Protein AF-A0AAU7RGA4-F1 (afdb_monomer)

Sequence (208 aa):
MTTISVLVVDDHTVVRSGLKALLGTQPDIAVVADAASGEEALIAAAEYSPDVVLMDLAMGSGMDGIEAIKQLRGRRPRQAIIVFTTYDSDADIVRSVDAGAMGYLLKDAAPDEIFSAVRGAVLGKSVMSAPVASRLFQQLRNPDEVLTPREAELLSLLTQGLSNRDLGKRLFISEATVKTHLAHIYAKLGVDTRAAAIATAIRREGMR

Mean predicted aligned error: 11.33 Å

Nearest PDB structures (foldseek):
  5hev-assembly1_A  TM=6.765E-01  e=3.068E-19  Enterococcus faecium SD3B-2
  4yn8-assembly1_A  TM=6.080E-01  e=5.828E-20  Corynebacterium diphtheriae
  7ve6-assembly1_B  TM=9.645E-01  e=1.423E-12  Staphylococcus aureus subsp. aureus Mu50
  1qmp-assembly3_C  TM=9.437E-01  e=9.523E-08  Geobacillus stearothermophilus
  6ymz-assembly1_A  TM=9.080E-01  e=4.790E-08  Pectobacterium atrosepticum SCRI1043

Solvent-accessible surface area (backbone atoms only — not comparable to full-atom values): 11322 Å² total; per-residue (Å²): 133,84,62,44,33,28,32,43,31,38,53,49,66,67,57,49,51,49,49,48,57,58,46,59,72,38,92,54,38,40,72,78,47,74,22,58,38,28,67,47,39,56,52,47,45,67,74,68,59,46,54,33,34,41,34,23,50,81,23,85,88,75,50,30,28,46,57,31,42,35,54,51,34,74,77,32,84,76,58,28,28,30,37,43,23,86,74,78,51,71,68,57,56,51,51,32,45,74,32,55,41,45,24,42,42,51,71,84,58,54,69,69,55,54,56,50,36,59,61,32,32,74,72,71,39,70,36,59,43,71,72,56,48,53,50,54,53,50,42,74,73,44,62,84,50,58,77,48,75,69,47,48,53,51,50,59,52,44,64,74,70,53,50,56,62,55,48,11,64,76,68,75,47,50,46,68,57,42,52,54,48,48,54,52,48,26,62,47,68,74,38,93,42,72,66,54,49,35,54,52,48,48,57,65,59,69,73,107

Foldseek 3Di:
DAAAEEEEEALDPVLVVVCQVLQVVDPRYHHPYYYNDLVRVVVCCVVVVGQEYAFEQDRPPDDGRLNSLLVSCVVPVLRAYEYEYQDQDLQVLVSNVVSPHQEYHYVPDDSVLVVVCSVCSSVSHRRYDPSSVVSPVVCVVPVLLDQDPVLLVLLVVLLVVDDLCRSCVVVVHDSVVSVVSVVSLCVSLVHDDSVVSSVSNCVSVVVD

Structure (mmCIF, N/CA/C/O backbone):
data_AF-A0AAU7RGA4-F1
#
_entry.id   AF-A0AAU7RGA4-F1
#
loop_
_atom_site.group_PDB
_atom_site.id
_atom_site.type_symbol
_atom_site.label_atom_id
_atom_site.label_alt_id
_atom_site.label_comp_id
_atom_site.label_asym_id
_atom_site.label_entity_id
_atom_site.label_seq_id
_atom_site.pdbx_PDB_ins_code
_atom_site.Cartn_x
_atom_site.Cartn_y
_atom_site.Cartn_z
_atom_site.occupancy
_atom_site.B_iso_or_equiv
_atom_site.auth_seq_id
_atom_site.auth_comp_id
_atom_site.auth_asym_id
_atom_site.auth_atom_id
_atom_site.pdbx_PDB_model_num
ATOM 1 N N . MET A 1 1 ? -19.072 -4.505 20.764 1.00 56.78 1 MET A N 1
ATOM 2 C CA . MET A 1 1 ? -18.294 -4.800 19.544 1.00 56.78 1 MET A CA 1
ATOM 3 C C . MET A 1 1 ? -16.873 -4.352 19.804 1.00 56.78 1 MET A C 1
ATOM 5 O O . MET A 1 1 ? -16.707 -3.292 20.392 1.00 56.78 1 MET A O 1
ATOM 9 N N . THR A 1 2 ? -15.881 -5.171 19.474 1.00 82.62 2 THR A N 1
ATOM 10 C CA . THR A 1 2 ? -14.469 -4.779 19.540 1.00 82.62 2 THR A CA 1
ATOM 11 C C . THR 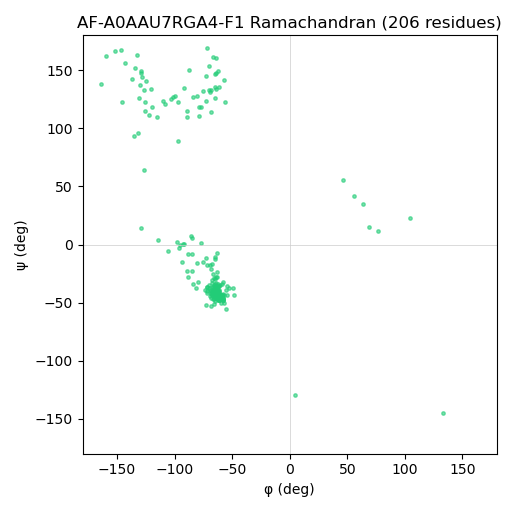A 1 2 ? -14.186 -3.806 18.402 1.00 82.62 2 THR A C 1
ATOM 13 O O . THR A 1 2 ? -14.480 -4.116 17.250 1.00 82.62 2 THR A O 1
ATOM 16 N N . THR A 1 3 ? -13.685 -2.620 18.735 1.00 94.38 3 THR A N 1
ATOM 17 C CA . THR A 1 3 ? -13.281 -1.605 17.758 1.00 94.38 3 THR A CA 1
ATOM 18 C C . THR A 1 3 ? -12.053 -2.092 16.996 1.00 94.38 3 THR A C 1
ATOM 20 O O . THR A 1 3 ? -11.103 -2.563 17.617 1.00 94.38 3 THR A O 1
ATOM 23 N N . ILE A 1 4 ? -12.071 -1.973 15.671 1.00 97.50 4 ILE A N 1
ATOM 24 C CA . ILE A 1 4 ? -10.947 -2.310 14.799 1.00 97.50 4 ILE A CA 1
ATOM 25 C C . ILE A 1 4 ? -9.923 -1.183 14.879 1.00 97.50 4 ILE A C 1
ATOM 27 O O . ILE A 1 4 ? -10.215 -0.042 14.513 1.00 97.50 4 ILE A O 1
ATOM 31 N N . SER A 1 5 ? -8.724 -1.506 15.346 1.00 98.06 5 SER A N 1
ATOM 32 C CA . SER A 1 5 ? -7.607 -0.571 15.414 1.00 98.06 5 SER A CA 1
ATOM 33 C C . SER A 1 5 ? -6.862 -0.507 14.079 1.00 98.06 5 SER A C 1
ATOM 35 O O . SER A 1 5 ? -6.452 -1.525 13.518 1.00 98.06 5 SER A O 1
ATOM 37 N N . VAL A 1 6 ? -6.692 0.702 13.549 1.00 98.44 6 VAL A N 1
ATOM 38 C CA . VAL A 1 6 ? -6.077 0.948 12.240 1.00 98.44 6 VAL A CA 1
ATOM 39 C C . VAL A 1 6 ? -4.837 1.821 12.392 1.00 98.44 6 VAL A C 1
ATOM 41 O O . VAL A 1 6 ? -4.873 2.849 13.067 1.00 98.44 6 VAL A O 1
ATOM 44 N N . LEU A 1 7 ? -3.750 1.434 11.731 1.00 98.62 7 LEU A N 1
ATOM 45 C CA . LEU A 1 7 ? -2.590 2.285 11.472 1.00 98.62 7 LEU A CA 1
ATOM 46 C C . LEU A 1 7 ? -2.660 2.787 10.028 1.00 98.62 7 LEU A C 1
ATOM 48 O O . LEU A 1 7 ? -2.787 1.980 9.107 1.00 98.62 7 LEU A O 1
ATOM 52 N N . VAL A 1 8 ? -2.564 4.101 9.834 1.00 98.44 8 VAL A N 1
ATOM 53 C CA . VAL A 1 8 ? -2.524 4.726 8.502 1.00 98.44 8 VAL A CA 1
ATOM 54 C C . VAL A 1 8 ? -1.094 5.133 8.165 1.00 98.44 8 VAL A C 1
ATOM 56 O O . VAL A 1 8 ? -0.475 5.876 8.923 1.00 98.44 8 VAL A O 1
ATOM 59 N N . VAL A 1 9 ? -0.580 4.680 7.025 1.00 97.94 9 VAL A N 1
ATOM 60 C CA . VAL A 1 9 ? 0.789 4.953 6.577 1.00 97.94 9 VAL A CA 1
ATOM 61 C C . VAL A 1 9 ? 0.760 5.565 5.184 1.00 97.94 9 VAL A C 1
ATOM 63 O O . VAL A 1 9 ? 0.324 4.919 4.235 1.00 97.94 9 VAL A O 1
ATOM 66 N N . ASP A 1 10 ? 1.196 6.816 5.079 1.00 95.50 10 ASP A N 1
ATOM 67 C CA . ASP A 1 10 ? 1.225 7.589 3.832 1.00 95.50 10 ASP A CA 1
ATOM 68 C C . ASP A 1 10 ? 2.142 8.800 4.043 1.00 95.50 10 ASP A C 1
ATOM 70 O O . ASP A 1 10 ? 2.065 9.434 5.094 1.00 95.50 10 ASP A O 1
ATOM 74 N N . ASP A 1 11 ? 2.999 9.170 3.098 1.00 93.81 11 ASP A N 1
ATOM 75 C CA . ASP A 1 11 ? 3.884 10.334 3.255 1.00 93.81 11 ASP A CA 1
ATOM 76 C C . ASP A 1 11 ? 3.141 11.680 3.097 1.00 93.81 11 ASP A C 1
ATOM 78 O O . ASP A 1 11 ? 3.594 12.718 3.595 1.00 93.81 11 ASP A O 1
ATOM 82 N N . HIS A 1 12 ? 1.924 11.676 2.547 1.00 94.06 12 HIS A N 1
ATOM 83 C CA . HIS A 1 12 ? 1.093 12.861 2.369 1.00 94.06 12 HIS A CA 1
ATOM 84 C C . HIS A 1 12 ? 0.192 13.132 3.584 1.00 94.06 12 HIS A C 1
ATOM 86 O O . HIS A 1 12 ? -0.841 12.496 3.810 1.00 94.06 12 HIS A O 1
ATOM 92 N N . THR A 1 13 ? 0.502 14.199 4.328 1.00 94.19 13 THR A N 1
ATOM 93 C CA . THR A 1 13 ? -0.262 14.626 5.520 1.00 94.19 13 THR A CA 1
ATOM 94 C C . THR A 1 13 ? -1.759 14.839 5.258 1.00 94.19 13 THR A C 1
ATOM 96 O O . THR A 1 13 ? -2.589 14.536 6.122 1.00 94.19 13 THR A O 1
ATOM 99 N N . VAL A 1 14 ? -2.129 15.341 4.074 1.00 94.94 14 VAL A N 1
ATOM 100 C CA . VAL A 1 14 ? -3.538 15.545 3.692 1.00 94.94 14 VAL A CA 1
ATOM 101 C C . VAL A 1 14 ? -4.273 14.210 3.568 1.00 94.94 14 VAL A C 1
ATOM 103 O O . VAL A 1 14 ? -5.388 14.093 4.076 1.00 94.94 14 VAL A O 1
ATOM 106 N N . VAL A 1 15 ? -3.644 13.189 2.975 1.00 93.25 15 VAL A N 1
ATOM 107 C CA . VAL A 1 15 ? -4.246 11.856 2.822 1.00 93.25 15 VAL A CA 1
ATOM 108 C C . VAL A 1 15 ? -4.430 11.197 4.185 1.00 93.25 15 VAL A C 1
ATOM 110 O O . VAL A 1 15 ? -5.538 10.761 4.499 1.00 93.25 15 VAL A O 1
ATOM 113 N N . ARG A 1 16 ? -3.405 11.220 5.050 1.00 95.75 16 ARG A N 1
ATOM 114 C CA . ARG A 1 16 ? -3.522 10.690 6.423 1.00 95.75 16 ARG A CA 1
ATOM 115 C C . ARG A 1 16 ? -4.644 11.363 7.206 1.00 95.75 16 ARG A C 1
ATOM 117 O O . ARG A 1 16 ? -5.418 10.694 7.887 1.00 95.75 16 ARG A O 1
ATOM 124 N N . SER A 1 17 ? -4.755 12.687 7.105 1.00 96.56 17 SER A N 1
ATOM 125 C CA . SER A 1 17 ? -5.804 13.451 7.793 1.00 96.56 17 SER A CA 1
ATOM 126 C C . SER A 1 17 ? -7.196 13.122 7.249 1.00 96.56 17 SER A C 1
ATOM 128 O O . SER A 1 17 ? -8.125 12.933 8.033 1.00 96.56 17 SER A O 1
ATOM 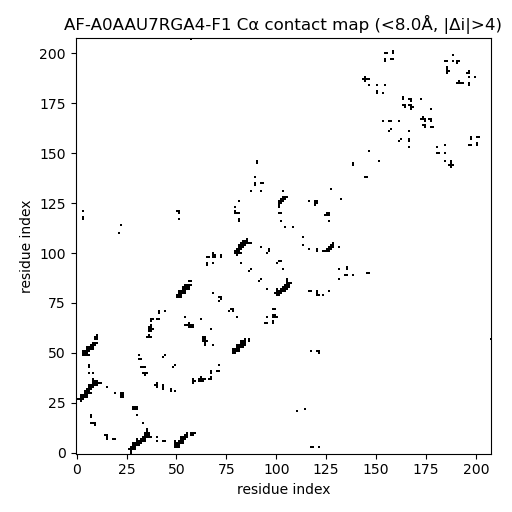130 N N . GLY A 1 18 ? -7.328 12.991 5.926 1.00 96.31 18 GLY A N 1
ATOM 131 C CA . GLY A 1 18 ? -8.566 12.586 5.263 1.00 96.31 18 GLY A CA 1
ATOM 132 C C . GLY A 1 18 ? -9.012 11.179 5.660 1.00 96.31 18 GLY A C 1
ATOM 133 O O . GLY A 1 18 ? -10.163 10.997 6.045 1.00 96.31 18 GLY A O 1
ATOM 134 N N . LEU A 1 19 ? -8.099 10.203 5.659 1.00 96.56 19 LEU A N 1
ATOM 135 C CA . LEU A 1 19 ? -8.387 8.834 6.099 1.00 96.56 19 LEU A CA 1
ATOM 136 C C . LEU A 1 19 ? -8.773 8.777 7.578 1.00 96.56 19 LEU A C 1
ATOM 138 O O . LEU A 1 19 ? -9.744 8.109 7.918 1.00 96.56 19 LEU A O 1
ATOM 142 N N . LYS A 1 20 ? -8.075 9.510 8.455 1.00 97.62 20 LYS A N 1
ATOM 143 C CA . LYS A 1 20 ? -8.444 9.617 9.876 1.00 97.62 20 LYS A CA 1
ATOM 144 C C . LYS A 1 20 ? -9.857 10.163 10.059 1.00 97.62 20 LYS A C 1
ATOM 146 O O . LYS A 1 20 ? -10.642 9.576 10.801 1.00 97.62 20 LYS A O 1
ATOM 151 N N . ALA A 1 21 ? -10.193 11.249 9.363 1.00 97.38 21 ALA A N 1
ATOM 152 C CA . ALA A 1 21 ? -11.528 11.835 9.416 1.00 97.38 21 ALA A CA 1
ATOM 153 C C . ALA A 1 21 ? -12.596 10.873 8.874 1.00 97.38 21 ALA A C 1
ATOM 155 O O . ALA A 1 21 ? -13.638 10.698 9.500 1.00 97.38 21 ALA A O 1
ATOM 156 N N . LEU A 1 22 ? -12.317 10.217 7.745 1.00 97.25 22 LEU A N 1
ATOM 157 C CA . LEU A 1 22 ? -13.237 9.293 7.091 1.00 97.25 22 LEU A CA 1
ATOM 158 C C . LEU A 1 22 ? -13.498 8.044 7.938 1.00 97.25 22 LEU A C 1
ATOM 160 O O . LEU A 1 22 ? -14.651 7.705 8.193 1.00 97.25 22 LEU A O 1
ATOM 164 N N . LEU A 1 23 ? -12.442 7.373 8.401 1.00 97.19 23 LEU A N 1
ATOM 165 C CA . LEU A 1 23 ? -12.546 6.175 9.237 1.00 97.19 23 LEU A CA 1
ATOM 166 C C . LEU A 1 23 ? -13.182 6.496 10.593 1.00 97.19 23 LEU A C 1
ATOM 168 O O . LEU A 1 23 ? -13.971 5.699 11.087 1.00 97.19 23 LEU A O 1
ATOM 172 N N . GLY A 1 24 ? -12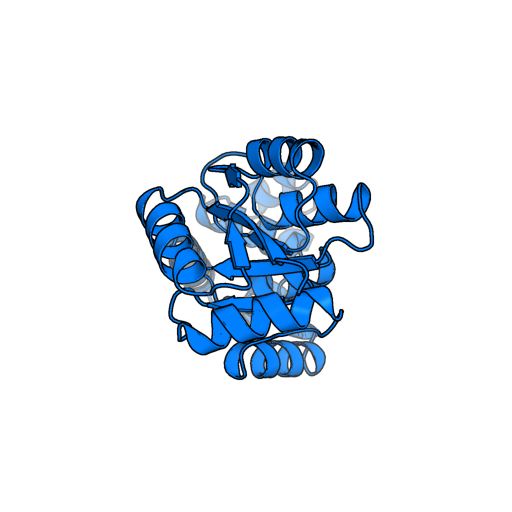.927 7.688 11.143 1.00 95.06 24 GLY A N 1
ATOM 173 C CA . GLY A 1 24 ? -13.552 8.165 12.378 1.00 95.06 24 GLY A CA 1
ATOM 174 C C . GLY A 1 24 ? -15.069 8.380 12.290 1.00 95.06 24 GLY A C 1
ATOM 175 O O . GLY A 1 24 ? -15.718 8.521 13.323 1.00 95.06 24 GLY A O 1
ATOM 176 N N . THR A 1 25 ? -15.661 8.372 11.089 1.00 97.00 25 THR A N 1
ATOM 177 C CA . THR A 1 25 ? -17.129 8.355 10.933 1.00 97.00 25 THR A CA 1
ATOM 178 C C . THR A 1 25 ? -17.750 7.006 11.300 1.00 97.00 25 THR A C 1
ATOM 180 O O . THR A 1 25 ? -18.959 6.930 11.519 1.00 97.00 25 THR A O 1
ATOM 183 N N . GLN A 1 26 ? -16.946 5.939 11.357 1.00 97.62 26 GLN A N 1
ATOM 184 C CA . GLN A 1 26 ? -17.405 4.585 11.633 1.00 97.62 26 GLN A CA 1
ATOM 185 C C . GLN A 1 26 ? -17.218 4.260 13.122 1.00 97.62 26 GLN A C 1
ATOM 187 O O . GLN A 1 26 ? -16.096 4.308 13.622 1.00 97.62 26 GLN A O 1
ATOM 192 N N . PRO A 1 27 ? -18.279 3.883 13.857 1.00 95.75 27 PRO A N 1
ATOM 193 C CA . PRO A 1 27 ? -18.192 3.645 15.300 1.00 95.75 27 PRO A CA 1
ATOM 194 C C . PRO A 1 27 ? -17.374 2.396 15.667 1.00 95.75 27 PRO A C 1
ATOM 196 O O . PRO A 1 27 ? -16.974 2.230 16.818 1.00 95.75 27 PRO A O 1
ATOM 199 N N . ASP A 1 28 ? -17.154 1.496 14.709 1.00 97.12 28 ASP A N 1
ATOM 200 C CA . ASP A 1 28 ? -16.421 0.244 14.871 1.00 97.12 28 ASP A CA 1
ATOM 201 C C . ASP A 1 28 ? -14.959 0.320 14.406 1.00 97.12 28 ASP A C 1
ATOM 203 O O . ASP A 1 28 ? -14.260 -0.686 14.495 1.00 97.12 28 ASP A O 1
ATOM 207 N N . ILE A 1 29 ? -14.476 1.481 13.947 1.00 97.94 29 ILE A N 1
ATOM 208 C CA . ILE A 1 29 ? -13.107 1.667 13.448 1.00 97.94 29 ILE A CA 1
ATOM 209 C C . ILE A 1 29 ? -12.444 2.833 14.185 1.00 97.94 29 ILE A C 1
ATOM 211 O O . ILE A 1 29 ? -13.010 3.915 14.300 1.00 97.94 29 ILE A O 1
ATOM 215 N N . ALA A 1 30 ? -11.215 2.634 14.658 1.00 97.75 30 ALA A N 1
ATOM 216 C CA . ALA A 1 30 ? -10.412 3.679 15.283 1.00 97.75 30 ALA A CA 1
ATOM 217 C C . ALA A 1 30 ? -9.008 3.712 14.683 1.00 97.75 30 ALA A C 1
ATOM 219 O O . ALA A 1 30 ? -8.299 2.706 14.689 1.00 97.75 30 ALA A O 1
ATOM 220 N N . VAL A 1 31 ? -8.575 4.882 14.209 1.00 98.25 31 VAL A N 1
ATOM 221 C CA . VAL A 1 31 ? -7.173 5.082 13.829 1.00 98.25 31 VAL A CA 1
ATOM 222 C C . VAL A 1 31 ? -6.356 5.312 15.097 1.00 98.25 31 VAL A C 1
ATOM 224 O O . VAL A 1 31 ? -6.524 6.333 15.760 1.00 98.25 31 VAL A O 1
ATOM 227 N N . VAL A 1 32 ? -5.507 4.347 15.449 1.00 98.12 32 VAL A N 1
ATOM 228 C CA . VAL A 1 32 ? -4.726 4.354 16.700 1.00 98.12 32 VAL A CA 1
ATOM 229 C C . VAL A 1 32 ? -3.381 5.055 16.558 1.00 98.12 32 VAL A C 1
ATOM 231 O O . VAL A 1 32 ? -2.838 5.532 17.547 1.00 98.12 32 VAL A O 1
ATOM 234 N N . ALA A 1 33 ? -2.863 5.138 15.333 1.00 98.19 33 ALA A N 1
ATOM 235 C CA . ALA A 1 33 ? -1.643 5.852 14.994 1.00 98.19 33 ALA A CA 1
ATOM 236 C C . ALA A 1 33 ? -1.616 6.178 13.494 1.00 98.19 33 ALA A C 1
ATOM 238 O O . ALA A 1 33 ? -2.326 5.560 12.692 1.00 98.19 33 ALA A O 1
ATOM 239 N N . ASP A 1 34 ? -0.769 7.128 13.111 1.00 97.94 34 ASP A N 1
ATOM 240 C CA . ASP A 1 34 ? -0.403 7.375 11.723 1.00 97.94 34 ASP A CA 1
ATOM 241 C C . ASP A 1 34 ? 1.111 7.557 11.572 1.00 97.94 34 ASP A C 1
ATOM 243 O O . ASP A 1 34 ? 1.784 7.955 12.520 1.00 97.94 34 ASP A O 1
ATOM 247 N N . ALA A 1 35 ? 1.639 7.223 10.397 1.00 97.38 35 ALA A N 1
ATOM 248 C CA . ALA A 1 35 ? 3.066 7.251 10.087 1.00 97.38 35 ALA A CA 1
ATOM 249 C C . ALA A 1 35 ? 3.307 7.858 8.700 1.00 97.38 35 ALA A C 1
ATOM 251 O O . ALA A 1 35 ? 2.532 7.616 7.772 1.00 97.38 35 ALA A O 1
ATOM 252 N N . ALA A 1 36 ? 4.380 8.636 8.560 1.00 95.94 36 ALA A N 1
ATOM 253 C CA . ALA A 1 36 ? 4.764 9.292 7.311 1.00 95.94 36 ALA A CA 1
ATOM 254 C C . ALA A 1 36 ? 5.822 8.517 6.502 1.00 95.94 36 ALA A C 1
ATOM 256 O O . ALA A 1 36 ? 6.194 8.951 5.414 1.00 95.94 36 ALA A O 1
ATOM 257 N N . SER A 1 37 ? 6.317 7.389 7.018 1.00 95.81 37 SER A N 1
ATOM 258 C CA . SER A 1 37 ? 7.309 6.540 6.351 1.00 95.81 37 SER A CA 1
ATOM 259 C C . SER A 1 37 ? 7.187 5.070 6.761 1.00 95.81 37 SER A C 1
ATOM 261 O O . SER A 1 37 ? 6.546 4.738 7.766 1.00 95.81 37 SER A O 1
ATOM 263 N N . GLY A 1 38 ? 7.847 4.178 6.014 1.00 94.88 38 GLY A N 1
ATOM 264 C CA . GLY A 1 38 ? 7.936 2.759 6.363 1.00 94.88 38 GLY A CA 1
ATOM 265 C C . GLY A 1 38 ? 8.630 2.517 7.710 1.00 94.88 38 GLY A C 1
ATOM 266 O O . GLY A 1 38 ? 8.214 1.651 8.481 1.00 94.88 38 GLY A O 1
ATOM 267 N N . GLU A 1 39 ? 9.644 3.314 8.049 1.00 96.44 39 GLU A N 1
ATOM 268 C CA . GLU A 1 39 ? 10.342 3.240 9.334 1.00 96.44 39 GLU A CA 1
ATOM 269 C C . GLU A 1 39 ? 9.426 3.623 10.503 1.00 96.44 39 GLU A C 1
ATOM 271 O O . GLU A 1 39 ? 9.355 2.896 11.499 1.00 96.44 39 GLU A O 1
ATOM 276 N N . GLU A 1 40 ? 8.686 4.728 10.370 1.00 97.19 40 GLU A N 1
ATOM 277 C CA . GLU A 1 40 ? 7.697 5.152 11.365 1.00 97.19 40 GLU A CA 1
ATOM 278 C C . GLU A 1 40 ? 6.574 4.119 11.504 1.00 97.19 40 GLU A C 1
ATOM 280 O O . GLU A 1 40 ? 6.149 3.816 12.621 1.00 97.19 40 GLU A O 1
ATOM 285 N N . ALA A 1 41 ? 6.148 3.501 10.398 1.00 97.31 41 ALA A N 1
ATOM 286 C CA . ALA A 1 41 ? 5.141 2.447 10.416 1.00 97.31 41 ALA A CA 1
ATOM 287 C C . ALA A 1 41 ? 5.586 1.230 11.236 1.00 97.31 41 ALA A C 1
ATOM 289 O O . ALA A 1 41 ? 4.785 0.653 11.971 1.00 97.31 41 ALA A O 1
ATOM 290 N N . LEU A 1 42 ? 6.863 0.843 11.154 1.00 97.31 42 LEU A N 1
ATOM 291 C CA . LEU A 1 42 ? 7.409 -0.262 11.944 1.00 97.31 42 LEU A CA 1
ATOM 292 C C . LEU A 1 42 ? 7.445 0.045 13.444 1.00 97.31 42 LEU A C 1
ATOM 294 O O . LEU A 1 42 ? 7.225 -0.865 14.248 1.00 97.31 42 LEU A O 1
ATOM 298 N N . ILE A 1 43 ? 7.731 1.295 13.813 1.00 97.75 43 ILE A N 1
ATOM 299 C CA . ILE A 1 43 ? 7.717 1.761 15.206 1.00 97.75 43 ILE A CA 1
ATOM 300 C C . ILE A 1 43 ? 6.275 1.770 15.724 1.00 97.75 43 ILE A C 1
ATOM 302 O O . ILE A 1 43 ? 5.973 1.105 16.715 1.00 97.75 43 ILE A O 1
ATOM 306 N N . ALA A 1 44 ? 5.366 2.424 14.998 1.00 97.88 44 ALA A N 1
ATOM 307 C CA . ALA A 1 44 ? 3.962 2.534 15.374 1.00 97.88 44 ALA A CA 1
ATOM 308 C C . ALA A 1 44 ? 3.270 1.162 15.447 1.00 97.88 44 ALA A C 1
ATOM 310 O O . ALA A 1 44 ? 2.524 0.883 16.382 1.00 97.88 44 ALA A O 1
ATOM 311 N N . ALA A 1 45 ? 3.545 0.250 14.512 1.00 97.88 45 ALA A N 1
ATOM 312 C CA . ALA A 1 45 ? 2.963 -1.089 14.553 1.00 97.88 45 ALA A CA 1
ATOM 313 C C . ALA A 1 45 ? 3.424 -1.900 15.778 1.00 97.88 45 ALA A C 1
ATOM 315 O O . ALA A 1 45 ? 2.658 -2.719 16.302 1.00 97.88 45 ALA A O 1
ATOM 316 N N . ALA A 1 46 ? 4.661 -1.688 16.237 1.00 97.00 46 ALA A N 1
ATOM 317 C CA . ALA A 1 46 ? 5.181 -2.329 17.440 1.00 97.00 46 ALA A CA 1
ATOM 318 C C . ALA A 1 46 ? 4.545 -1.750 18.713 1.00 97.00 46 ALA A C 1
ATOM 320 O O . ALA A 1 46 ? 4.182 -2.516 19.603 1.00 97.00 46 ALA A O 1
ATOM 321 N N . GLU A 1 47 ? 4.377 -0.428 18.771 1.00 97.81 47 GLU A N 1
ATOM 322 C CA . GLU A 1 47 ? 3.812 0.286 19.920 1.00 97.81 47 GLU A CA 1
ATOM 323 C C . GLU A 1 47 ? 2.297 0.071 20.057 1.00 97.81 47 GLU A C 1
ATOM 325 O O . GLU A 1 47 ? 1.822 -0.359 21.106 1.00 97.81 47 GLU A O 1
ATOM 330 N N . TYR A 1 48 ? 1.539 0.299 18.983 1.00 97.56 48 TYR A N 1
ATOM 331 C CA . TYR A 1 48 ? 0.072 0.338 19.019 1.00 97.56 48 TYR A CA 1
ATOM 332 C C . TYR A 1 48 ? -0.592 -0.997 18.693 1.00 97.56 48 TYR A C 1
ATOM 334 O O . TYR A 1 48 ? -1.775 -1.175 18.961 1.00 97.56 48 TYR A O 1
ATOM 342 N N . SER A 1 49 ? 0.159 -1.944 18.127 1.00 96.12 49 SER A N 1
ATOM 343 C CA . SER A 1 49 ? -0.340 -3.268 17.739 1.00 96.12 49 SER A CA 1
ATOM 344 C C . SER A 1 49 ? -1.672 -3.256 16.972 1.00 96.12 49 SER A C 1
ATOM 346 O O . SER A 1 49 ? -2.612 -3.928 17.394 1.00 96.12 49 SER A O 1
ATOM 348 N N . PRO A 1 50 ? -1.755 -2.515 15.850 1.00 97.56 50 PRO A N 1
ATOM 349 C CA . PRO A 1 50 ? -2.999 -2.336 15.113 1.00 97.56 50 PRO A CA 1
ATOM 350 C C . PRO A 1 50 ? -3.494 -3.657 14.512 1.00 97.56 50 PRO A C 1
ATOM 352 O O . PRO A 1 50 ? -2.697 -4.482 14.052 1.00 97.56 50 PRO A O 1
ATOM 355 N N . ASP A 1 51 ? -4.810 -3.821 14.426 1.00 97.06 51 ASP A N 1
ATOM 356 C CA . ASP A 1 51 ? -5.443 -4.946 13.735 1.00 97.06 51 ASP A CA 1
ATOM 357 C C . ASP A 1 51 ? -5.191 -4.868 12.224 1.00 97.06 51 ASP A C 1
ATOM 359 O O . ASP A 1 51 ? -4.902 -5.876 11.574 1.00 97.06 51 ASP A O 1
ATOM 363 N N . VAL A 1 52 ? -5.258 -3.653 11.668 1.00 97.50 52 VAL A N 1
ATOM 364 C CA . VAL A 1 52 ? -5.112 -3.382 10.233 1.00 97.50 52 VAL A CA 1
ATOM 365 C C . VAL A 1 52 ? -4.103 -2.263 9.992 1.00 97.50 52 VAL A C 1
ATOM 367 O O . VAL A 1 52 ? -4.129 -1.227 10.650 1.00 97.50 52 VAL A O 1
ATOM 370 N N . VAL A 1 53 ? -3.238 -2.448 8.998 1.00 98.12 53 VAL A N 1
ATOM 371 C CA . VAL A 1 53 ? -2.370 -1.392 8.463 1.00 98.12 53 VAL A CA 1
ATOM 372 C C . VAL A 1 53 ? -2.876 -1.005 7.076 1.00 98.12 53 VAL A C 1
ATOM 374 O O . VAL A 1 53 ? -2.931 -1.858 6.191 1.00 98.12 53 VAL A O 1
ATOM 377 N N . LEU A 1 54 ? -3.242 0.263 6.884 1.00 97.38 54 LEU A N 1
ATOM 378 C CA . LEU A 1 54 ? -3.432 0.862 5.562 1.00 97.38 54 LEU A CA 1
ATOM 379 C C . LEU A 1 54 ? -2.089 1.441 5.115 1.00 97.38 54 LEU A C 1
ATOM 381 O O . LEU A 1 54 ? -1.577 2.347 5.768 1.00 97.38 54 LEU A O 1
ATOM 385 N N . MET A 1 55 ? -1.513 0.888 4.052 1.00 97.12 55 MET A N 1
ATOM 386 C CA . MET A 1 55 ? -0.141 1.163 3.622 1.00 97.12 55 MET A CA 1
ATOM 387 C C . MET A 1 55 ? -0.109 1.755 2.215 1.00 97.12 55 MET A C 1
ATOM 389 O O . MET A 1 55 ? -0.486 1.073 1.261 1.00 97.12 55 MET A O 1
ATOM 393 N N . ASP A 1 56 ? 0.392 2.977 2.063 1.00 94.69 56 ASP A N 1
ATOM 394 C CA . ASP A 1 56 ? 0.787 3.476 0.746 1.00 94.69 56 ASP A CA 1
ATOM 395 C C . ASP A 1 56 ? 2.077 2.793 0.269 1.00 94.69 56 ASP A C 1
ATOM 397 O O . ASP A 1 56 ? 2.968 2.474 1.055 1.00 94.69 56 ASP A O 1
ATOM 401 N N . LEU A 1 57 ? 2.183 2.549 -1.037 1.00 89.69 57 LEU A N 1
ATOM 402 C CA . LEU A 1 57 ? 3.395 1.989 -1.638 1.00 89.69 57 LEU A CA 1
ATOM 403 C C . LEU A 1 57 ? 4.435 3.060 -1.944 1.00 89.69 57 LEU A C 1
ATOM 405 O O . LEU A 1 57 ? 5.633 2.791 -1.843 1.00 89.69 57 LEU A O 1
ATOM 409 N N . ALA A 1 58 ? 3.983 4.253 -2.315 1.00 84.31 58 ALA A N 1
ATOM 410 C CA . ALA A 1 58 ? 4.857 5.337 -2.714 1.00 84.31 58 ALA A CA 1
ATOM 411 C C . ALA A 1 58 ? 5.107 6.275 -1.550 1.00 84.31 58 ALA A C 1
ATOM 413 O O . ALA A 1 58 ? 4.396 7.248 -1.347 1.00 84.31 58 ALA A O 1
ATOM 414 N N . MET A 1 59 ? 6.141 5.948 -0.789 1.00 82.69 59 MET A N 1
ATOM 415 C CA . MET A 1 59 ? 6.591 6.765 0.324 1.00 82.69 59 MET A CA 1
ATOM 416 C C . MET A 1 59 ? 7.987 7.279 0.013 1.00 82.69 59 MET A C 1
ATOM 418 O O . MET A 1 59 ? 8.926 6.487 -0.004 1.00 82.69 59 MET A O 1
ATOM 422 N N . GLY A 1 60 ? 8.081 8.589 -0.241 1.00 76.50 60 GLY A N 1
ATOM 423 C CA . GLY A 1 60 ? 9.266 9.402 -0.533 1.00 76.50 60 GLY A CA 1
ATOM 424 C C . GLY A 1 60 ? 10.624 8.697 -0.666 1.00 76.50 60 GLY A C 1
ATOM 425 O O . GLY A 1 60 ? 10.826 7.790 -1.469 1.00 76.50 60 GLY A O 1
ATOM 426 N N . SER A 1 61 ? 11.625 9.205 0.053 1.00 75.88 61 SER A N 1
ATOM 427 C CA . SER A 1 61 ? 12.961 8.604 0.107 1.00 75.88 61 SER A CA 1
ATOM 428 C C . SER A 1 61 ? 13.109 7.778 1.380 1.00 75.88 61 SER A C 1
ATOM 430 O O . SER A 1 61 ? 12.916 8.322 2.465 1.00 75.88 61 SER A O 1
ATOM 432 N N . GLY A 1 62 ? 13.527 6.520 1.264 1.00 85.94 62 GLY A N 1
ATOM 433 C CA . GLY A 1 62 ? 13.715 5.627 2.410 1.00 85.94 62 GLY A CA 1
ATOM 434 C C . GLY A 1 62 ? 13.093 4.262 2.151 1.00 85.94 62 GLY A C 1
ATOM 435 O O . GLY A 1 62 ? 13.128 3.771 1.020 1.00 85.94 62 GLY A O 1
ATOM 436 N N . MET A 1 63 ? 12.548 3.647 3.199 1.00 88.25 63 MET A N 1
ATOM 437 C CA . MET A 1 63 ? 11.784 2.409 3.092 1.00 88.25 63 MET A CA 1
ATOM 438 C C . MET A 1 63 ? 10.453 2.644 2.369 1.00 88.25 63 MET A C 1
ATOM 440 O O . MET A 1 63 ? 9.562 3.316 2.890 1.00 88.25 63 MET A O 1
ATOM 444 N N . ASP A 1 64 ? 10.313 2.042 1.187 1.00 87.56 64 ASP A N 1
ATOM 445 C CA . ASP A 1 64 ? 9.052 2.033 0.448 1.00 87.56 64 ASP A CA 1
ATOM 446 C C . ASP A 1 64 ? 8.001 1.121 1.111 1.00 87.56 64 ASP A C 1
ATOM 448 O O . ASP A 1 64 ? 8.292 0.342 2.029 1.00 87.56 64 ASP A O 1
ATOM 452 N N . GLY A 1 65 ? 6.748 1.204 0.652 1.00 91.75 65 GLY A N 1
ATOM 453 C CA . GLY A 1 65 ? 5.663 0.427 1.256 1.00 91.75 65 GLY A CA 1
ATOM 454 C C . GLY A 1 65 ? 5.808 -1.076 1.074 1.00 91.75 65 GLY A C 1
ATOM 455 O O . GLY A 1 65 ? 5.391 -1.838 1.943 1.00 91.75 65 GLY A O 1
ATOM 456 N N . ILE A 1 66 ? 6.447 -1.530 -0.006 1.00 91.75 66 ILE A N 1
ATOM 457 C CA . ILE A 1 66 ? 6.665 -2.960 -0.257 1.00 91.75 66 ILE A CA 1
ATOM 458 C C . ILE A 1 66 ? 7.649 -3.524 0.773 1.00 91.75 66 ILE A C 1
ATOM 460 O O . ILE A 1 66 ? 7.403 -4.588 1.349 1.00 91.75 66 ILE A O 1
ATOM 464 N N . GLU A 1 67 ? 8.750 -2.825 1.031 1.00 92.69 67 GLU A N 1
ATOM 465 C CA . GLU A 1 67 ? 9.715 -3.215 2.054 1.00 92.69 67 GLU A CA 1
ATOM 466 C C . GLU A 1 67 ? 9.106 -3.118 3.460 1.00 92.69 67 GLU A C 1
ATOM 468 O O . GLU A 1 67 ? 9.262 -4.047 4.256 1.00 92.69 67 GLU A O 1
ATOM 473 N N . ALA A 1 68 ? 8.312 -2.079 3.744 1.00 96.12 68 ALA A N 1
ATOM 474 C CA . ALA A 1 68 ? 7.582 -1.966 5.008 1.00 96.12 68 ALA A CA 1
ATOM 475 C C . ALA A 1 68 ? 6.629 -3.154 5.233 1.00 96.12 68 ALA A C 1
ATOM 477 O O . ALA A 1 68 ? 6.614 -3.739 6.320 1.00 96.12 68 ALA A O 1
ATOM 478 N N . ILE A 1 69 ? 5.887 -3.577 4.200 1.00 96.38 69 ILE A N 1
ATOM 479 C CA . ILE A 1 69 ? 5.024 -4.768 4.241 1.00 96.38 69 ILE A CA 1
ATOM 480 C C . ILE A 1 69 ? 5.846 -6.009 4.603 1.00 96.38 69 ILE A C 1
ATOM 482 O O . ILE A 1 69 ? 5.483 -6.720 5.543 1.00 96.38 69 ILE A O 1
ATOM 486 N N . LYS A 1 70 ? 6.973 -6.257 3.922 1.00 95.94 70 LYS A N 1
ATOM 487 C CA . LYS A 1 70 ? 7.835 -7.421 4.202 1.00 95.94 70 LYS A CA 1
ATOM 488 C C . LYS A 1 70 ? 8.317 -7.436 5.649 1.00 95.94 70 LYS A C 1
ATOM 490 O O . LYS A 1 70 ? 8.235 -8.467 6.317 1.00 95.94 70 LYS A O 1
ATOM 495 N N . GLN A 1 71 ? 8.788 -6.296 6.147 1.00 97.06 71 GLN A N 1
ATOM 496 C CA . GLN A 1 71 ? 9.296 -6.156 7.512 1.00 97.06 71 GLN A CA 1
ATOM 497 C 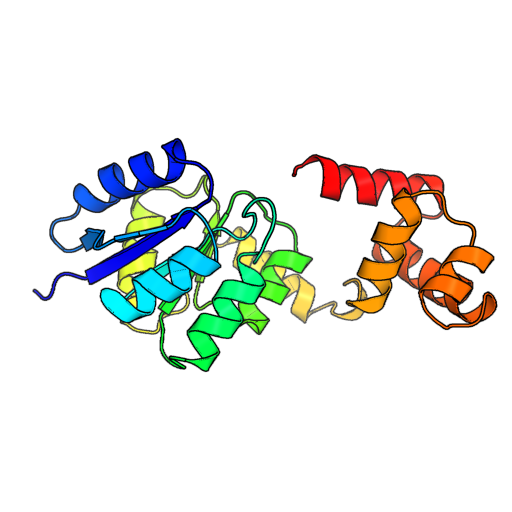C . GLN A 1 71 ? 8.184 -6.366 8.553 1.00 97.06 71 GLN A C 1
ATOM 499 O O . GLN A 1 71 ? 8.371 -7.106 9.524 1.00 97.06 71 GLN A O 1
ATOM 504 N N . LEU A 1 72 ? 7.001 -5.782 8.336 1.00 97.00 72 LEU A N 1
ATOM 505 C CA . LEU A 1 72 ? 5.831 -5.970 9.199 1.00 97.00 72 LEU A CA 1
ATOM 506 C C . LEU A 1 72 ? 5.394 -7.437 9.237 1.00 97.00 72 LEU A C 1
ATOM 508 O O . LEU A 1 72 ? 5.175 -7.986 10.318 1.00 97.00 72 LEU A O 1
ATOM 512 N N . ARG A 1 73 ? 5.322 -8.099 8.078 1.00 94.56 73 ARG A N 1
ATOM 513 C CA . ARG A 1 73 ? 4.949 -9.517 7.959 1.00 94.56 73 ARG A CA 1
ATOM 514 C C . ARG A 1 73 ? 5.997 -10.448 8.563 1.00 94.56 73 ARG A C 1
ATOM 516 O O . ARG A 1 73 ? 5.625 -11.430 9.202 1.00 94.56 73 ARG A O 1
ATOM 523 N N . GLY A 1 74 ? 7.282 -10.122 8.428 1.00 93.69 74 GLY A N 1
ATOM 524 C CA . GLY A 1 74 ? 8.378 -10.854 9.065 1.00 93.69 74 GLY A CA 1
ATOM 525 C C . GLY A 1 74 ? 8.306 -10.817 10.595 1.00 93.69 74 GLY A C 1
ATOM 526 O O . GLY A 1 74 ? 8.592 -11.817 11.249 1.00 93.69 74 GLY A O 1
ATOM 527 N N . ARG A 1 75 ? 7.862 -9.692 11.173 1.00 94.00 75 ARG A N 1
ATOM 528 C CA . ARG A 1 75 ? 7.657 -9.540 12.627 1.00 94.00 75 ARG A CA 1
ATOM 529 C C . ARG A 1 75 ? 6.326 -10.127 13.100 1.00 94.00 75 ARG A C 1
ATOM 531 O O . ARG A 1 75 ? 6.253 -10.693 14.189 1.00 94.00 75 ARG A O 1
ATOM 538 N N . ARG A 1 76 ? 5.266 -9.985 12.299 1.00 92.94 76 ARG A N 1
ATOM 539 C CA . ARG A 1 76 ? 3.909 -10.473 12.580 1.00 92.94 76 ARG A CA 1
ATOM 540 C C . ARG A 1 76 ? 3.309 -11.143 11.337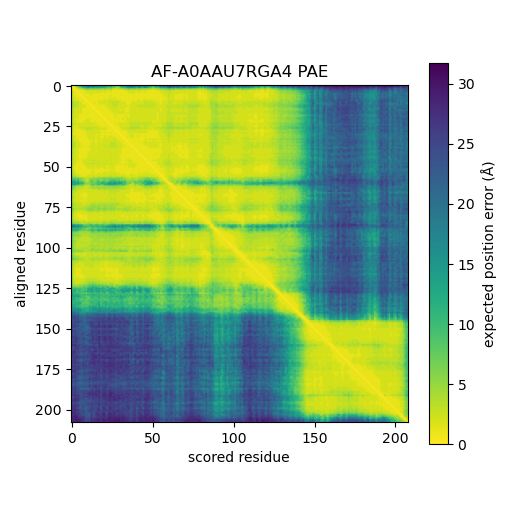 1.00 92.94 76 ARG A C 1
ATOM 542 O O . ARG A 1 76 ? 2.619 -10.487 10.555 1.00 92.94 76 ARG A O 1
ATOM 549 N N . PRO A 1 77 ? 3.445 -12.476 11.200 1.00 90.12 77 PRO A N 1
ATOM 550 C CA . PRO A 1 77 ? 2.973 -13.224 10.026 1.00 90.12 77 PRO A CA 1
ATOM 551 C C . PRO A 1 77 ? 1.460 -13.195 9.781 1.00 90.12 77 PRO A C 1
ATOM 553 O O . PRO A 1 77 ? 0.986 -13.724 8.780 1.00 90.12 77 PRO A O 1
ATOM 556 N N . ARG A 1 78 ? 0.676 -12.639 10.707 1.00 89.56 78 ARG A N 1
ATOM 557 C CA . ARG A 1 78 ? -0.778 -12.479 10.583 1.00 89.56 78 ARG A CA 1
ATOM 558 C C . ARG A 1 78 ? -1.224 -11.021 10.512 1.00 89.56 78 ARG A C 1
ATOM 560 O O . ARG A 1 78 ? -2.424 -10.795 10.473 1.00 89.56 78 ARG A O 1
ATOM 567 N N . GLN A 1 79 ? -0.298 -10.057 10.478 1.00 95.19 79 GLN A N 1
ATOM 568 C CA . GLN A 1 79 ? -0.659 -8.646 10.343 1.00 95.19 79 GLN A CA 1
ATOM 569 C C . GLN A 1 79 ? -1.502 -8.466 9.082 1.00 95.19 79 GLN A C 1
ATOM 571 O O . GLN A 1 79 ? -1.056 -8.835 7.988 1.00 95.19 79 GLN A O 1
ATOM 576 N N . ALA A 1 80 ? -2.711 -7.934 9.244 1.00 95.56 80 ALA A N 1
ATOM 577 C CA . ALA A 1 80 ? -3.544 -7.583 8.114 1.00 95.56 80 ALA A CA 1
ATOM 578 C C . ALA A 1 80 ? -3.044 -6.252 7.552 1.00 95.56 80 ALA A C 1
ATOM 580 O O . ALA A 1 80 ? -2.992 -5.245 8.259 1.00 95.56 80 ALA A O 1
ATOM 581 N N . ILE A 1 81 ? -2.612 -6.280 6.294 1.00 96.75 81 ILE A N 1
ATOM 582 C CA . ILE A 1 81 ? -2.080 -5.111 5.602 1.00 96.75 81 ILE A CA 1
ATOM 583 C C . ILE A 1 81 ? -2.868 -4.941 4.313 1.00 96.75 81 ILE A C 1
ATOM 585 O O . ILE A 1 81 ? -2.944 -5.869 3.504 1.00 96.75 81 ILE A O 1
ATOM 589 N N . ILE A 1 82 ? -3.473 -3.774 4.148 1.00 95.94 82 ILE A N 1
ATOM 590 C CA . ILE A 1 82 ? -4.173 -3.374 2.936 1.00 95.94 82 ILE A CA 1
ATOM 591 C C . ILE A 1 82 ? -3.339 -2.278 2.297 1.00 95.94 82 ILE A C 1
ATOM 593 O O . ILE A 1 82 ? -3.054 -1.257 2.921 1.00 95.94 82 ILE A O 1
ATOM 597 N N .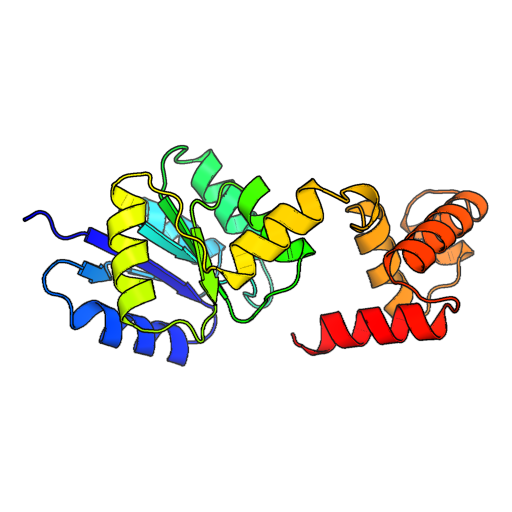 VAL A 1 83 ? -2.958 -2.491 1.047 1.00 94.88 83 VAL A N 1
ATOM 598 C CA . VAL A 1 83 ? -2.341 -1.445 0.244 1.00 94.88 83 VAL A CA 1
ATOM 599 C C . VAL A 1 83 ? -3.393 -0.393 -0.098 1.00 94.88 83 VAL A C 1
ATOM 601 O O . VAL A 1 83 ? -4.487 -0.752 -0.529 1.00 94.88 83 VAL A O 1
ATOM 604 N N . PHE A 1 84 ? -3.069 0.884 0.084 1.00 93.19 84 PHE A N 1
ATOM 605 C CA . PHE A 1 84 ? -3.912 2.020 -0.281 1.00 93.19 84 PHE A CA 1
ATOM 606 C C . PHE A 1 84 ? -3.082 3.043 -1.056 1.00 93.19 84 PHE A C 1
ATOM 608 O O . PHE A 1 84 ? -2.371 3.850 -0.463 1.00 93.19 84 PHE A O 1
ATOM 615 N N . THR A 1 85 ? -3.125 2.987 -2.387 1.00 86.81 85 THR A N 1
ATOM 616 C CA . THR A 1 85 ? -2.168 3.724 -3.223 1.00 86.81 85 THR A CA 1
ATOM 617 C C . THR A 1 85 ? -2.797 4.284 -4.502 1.00 86.81 85 THR A C 1
ATOM 619 O O . THR A 1 85 ? -3.852 3.836 -4.940 1.00 86.81 85 THR A O 1
ATOM 622 N N . THR A 1 86 ? -2.207 5.335 -5.075 1.00 81.94 86 THR A N 1
ATOM 623 C CA . THR A 1 86 ? -2.597 5.858 -6.403 1.00 81.94 86 THR A CA 1
ATOM 624 C C . THR A 1 86 ? -1.986 5.042 -7.532 1.00 81.94 86 THR A C 1
ATOM 626 O O . THR A 1 86 ? -2.397 5.170 -8.681 1.00 81.94 86 THR A O 1
ATOM 629 N N . TYR A 1 87 ? -0.978 4.238 -7.205 1.00 67.50 87 TYR A N 1
ATOM 630 C CA . TYR A 1 87 ? -0.263 3.398 -8.141 1.00 67.50 87 TYR A CA 1
ATOM 631 C C . TYR A 1 87 ? -1.136 2.206 -8.492 1.00 67.50 87 TYR A C 1
ATOM 633 O O . TYR A 1 87 ? -1.704 1.556 -7.630 1.00 67.50 87 TYR A O 1
ATOM 641 N N . ASP A 1 88 ? -1.256 1.904 -9.771 1.00 68.88 88 ASP A N 1
ATOM 642 C CA . ASP A 1 88 ? -2.066 0.787 -10.240 1.00 68.88 88 ASP A CA 1
ATOM 643 C C . ASP A 1 88 ? -1.262 -0.110 -11.188 1.00 68.88 88 ASP A C 1
ATOM 645 O O . ASP A 1 88 ? -1.823 -0.953 -11.889 1.00 68.88 88 ASP A O 1
ATOM 649 N N . SER A 1 89 ? 0.067 0.054 -11.211 1.00 69.94 89 SER A N 1
ATOM 650 C CA . SER A 1 89 ? 0.907 -0.720 -12.108 1.00 69.94 89 SER A CA 1
ATOM 651 C C . SER A 1 89 ? 0.837 -2.204 -11.751 1.00 69.94 89 SER A C 1
ATOM 653 O O . SER A 1 89 ? 0.972 -2.608 -10.594 1.00 69.94 89 SER A O 1
ATOM 655 N N . ASP A 1 90 ? 0.667 -3.026 -12.780 1.00 67.56 90 ASP A N 1
ATOM 656 C CA . ASP A 1 90 ? 0.621 -4.484 -12.692 1.00 67.56 90 ASP A CA 1
ATOM 657 C C . ASP A 1 90 ? 1.808 -5.050 -11.879 1.00 67.56 90 ASP A C 1
ATOM 659 O O . ASP A 1 90 ? 1.671 -5.985 -11.088 1.00 67.56 90 ASP A O 1
ATOM 663 N N . ALA A 1 91 ? 2.996 -4.453 -12.014 1.00 68.31 91 ALA A N 1
ATOM 664 C CA . ALA A 1 91 ? 4.181 -4.868 -11.267 1.00 68.31 91 ALA A CA 1
ATOM 665 C C . ALA A 1 91 ? 4.098 -4.535 -9.765 1.00 68.31 91 ALA A C 1
ATOM 667 O O . ALA A 1 91 ? 4.607 -5.297 -8.945 1.00 68.31 91 ALA A O 1
ATOM 668 N N . ASP A 1 92 ? 3.478 -3.419 -9.381 1.00 74.81 92 ASP A N 1
ATOM 669 C CA . ASP A 1 92 ? 3.329 -3.026 -7.973 1.00 74.81 92 ASP A CA 1
ATOM 670 C C . ASP A 1 92 ? 2.294 -3.889 -7.260 1.00 74.81 92 ASP A C 1
ATOM 672 O O . ASP A 1 92 ? 2.524 -4.320 -6.127 1.00 74.81 92 ASP A O 1
ATOM 676 N N . ILE A 1 93 ? 1.196 -4.209 -7.951 1.00 78.44 93 ILE A N 1
ATOM 677 C CA . ILE A 1 93 ? 0.163 -5.121 -7.456 1.00 78.44 93 ILE A CA 1
ATOM 678 C C . ILE A 1 93 ? 0.803 -6.465 -7.088 1.00 78.44 93 ILE A C 1
ATOM 680 O O . ILE A 1 93 ? 0.729 -6.870 -5.927 1.00 78.44 93 ILE A O 1
ATOM 684 N N . VAL A 1 94 ? 1.515 -7.110 -8.019 1.00 77.44 94 VAL A N 1
ATOM 685 C CA . VAL A 1 94 ? 2.172 -8.408 -7.766 1.00 77.44 94 VAL A CA 1
ATOM 686 C C . VAL A 1 94 ? 3.190 -8.317 -6.640 1.00 77.44 94 VAL A C 1
ATOM 688 O O . VAL A 1 94 ? 3.124 -9.100 -5.695 1.00 77.44 94 VAL A O 1
ATOM 691 N N . ARG A 1 95 ? 4.100 -7.334 -6.685 1.00 81.38 95 ARG A N 1
ATOM 692 C CA . ARG A 1 95 ? 5.143 -7.200 -5.657 1.00 81.38 95 ARG A CA 1
ATOM 693 C C . ARG A 1 95 ? 4.561 -6.983 -4.262 1.00 81.38 95 ARG A C 1
ATOM 695 O O . ARG A 1 95 ? 5.141 -7.463 -3.290 1.00 81.38 95 ARG A O 1
ATOM 702 N N . SER A 1 96 ? 3.438 -6.277 -4.150 1.00 85.19 96 SER A N 1
ATOM 703 C CA . SER A 1 96 ? 2.769 -6.065 -2.865 1.00 85.19 96 SER A CA 1
ATOM 704 C C . SER A 1 96 ? 2.096 -7.335 -2.330 1.00 85.19 96 SER A C 1
ATOM 706 O O . SER A 1 96 ? 2.206 -7.630 -1.138 1.00 85.19 96 SER A O 1
ATOM 708 N N . VAL A 1 97 ? 1.469 -8.128 -3.205 1.00 85.62 97 VAL A N 1
ATOM 709 C CA . VAL A 1 97 ? 0.885 -9.429 -2.847 1.00 85.62 97 VAL A CA 1
ATOM 710 C C . VAL A 1 97 ? 1.983 -10.399 -2.408 1.00 85.62 97 VAL A C 1
ATOM 712 O O . VAL A 1 97 ? 1.871 -10.994 -1.336 1.00 85.62 97 VAL A O 1
ATOM 715 N N . ASP A 1 98 ? 3.086 -10.481 -3.156 1.00 85.12 98 ASP A N 1
ATOM 716 C CA . ASP A 1 98 ? 4.251 -11.310 -2.817 1.00 85.12 98 ASP A CA 1
ATOM 717 C C . ASP A 1 98 ? 4.916 -10.881 -1.500 1.00 85.12 98 ASP A C 1
ATOM 719 O O . ASP A 1 98 ? 5.406 -11.716 -0.738 1.00 85.12 98 ASP A O 1
ATOM 723 N N . ALA A 1 99 ? 4.911 -9.579 -1.192 1.00 87.88 99 ALA A N 1
ATOM 724 C CA . ALA A 1 99 ? 5.375 -9.059 0.093 1.00 87.88 99 ALA A CA 1
ATOM 725 C C . ALA A 1 99 ? 4.470 -9.471 1.271 1.00 87.88 99 ALA A C 1
ATOM 727 O O . ALA A 1 99 ? 4.899 -9.415 2.427 1.00 87.88 99 ALA A O 1
ATOM 728 N N . GLY A 1 100 ? 3.243 -9.921 0.995 1.00 88.81 100 GLY A N 1
ATOM 729 C CA . GLY A 1 100 ? 2.286 -10.398 1.987 1.00 88.81 100 GLY A CA 1
ATOM 730 C C . GLY A 1 100 ? 1.155 -9.419 2.293 1.00 88.81 100 GLY A C 1
ATOM 731 O O . GLY A 1 100 ? 0.567 -9.511 3.376 1.00 88.81 100 GLY A O 1
ATOM 732 N N . ALA A 1 101 ? 0.845 -8.493 1.379 1.00 91.50 101 ALA A N 1
ATOM 733 C CA . ALA A 1 101 ? -0.376 -7.701 1.462 1.00 91.50 101 ALA A CA 1
ATOM 734 C C . ALA A 1 101 ? -1.613 -8.611 1.388 1.00 91.50 101 ALA A C 1
ATOM 736 O O . ALA A 1 101 ? -1.697 -9.526 0.571 1.00 91.50 101 ALA A O 1
ATOM 737 N N . MET A 1 102 ? -2.588 -8.349 2.256 1.00 89.56 102 MET A N 1
ATOM 738 C CA . MET A 1 102 ? -3.857 -9.078 2.299 1.00 89.56 102 MET A CA 1
ATOM 739 C C . MET A 1 102 ? -4.902 -8.449 1.376 1.00 89.56 102 MET A C 1
ATOM 741 O O . MET A 1 102 ? -5.789 -9.146 0.885 1.00 89.56 102 MET A O 1
ATOM 745 N N . GLY A 1 103 ? -4.808 -7.144 1.134 1.00 88.81 103 GLY A N 1
ATOM 746 C CA . GLY A 1 103 ? -5.728 -6.427 0.265 1.00 88.81 103 GLY A CA 1
ATOM 747 C C . GLY A 1 103 ? -5.070 -5.283 -0.486 1.00 88.81 103 GLY A C 1
ATOM 748 O O . GLY A 1 103 ? -3.945 -4.892 -0.176 1.00 88.81 103 GLY A O 1
ATOM 749 N N . TYR A 1 104 ? -5.790 -4.761 -1.474 1.00 90.31 104 TYR A N 1
ATOM 750 C CA . TYR A 1 104 ? -5.331 -3.686 -2.343 1.00 90.31 104 TYR A CA 1
ATOM 751 C C . TYR A 1 104 ? -6.501 -2.787 -2.741 1.00 90.31 104 TYR A C 1
ATOM 753 O O . TYR A 1 104 ? -7.491 -3.245 -3.321 1.00 90.31 104 TYR A O 1
ATOM 761 N N . LEU A 1 105 ? -6.360 -1.504 -2.436 1.00 90.12 105 LEU A N 1
ATOM 762 C CA . LEU A 1 105 ? -7.305 -0.440 -2.719 1.00 90.12 105 LEU A CA 1
ATOM 763 C C . LEU A 1 105 ? -6.589 0.710 -3.424 1.00 90.12 105 LEU A C 1
ATOM 765 O O . LEU A 1 105 ? -5.445 1.042 -3.108 1.00 90.12 105 LEU A O 1
ATOM 769 N N . LEU A 1 106 ? -7.300 1.336 -4.355 1.00 86.50 106 LEU A N 1
ATOM 770 C CA . LEU A 1 106 ? -6.850 2.562 -4.998 1.00 86.50 106 LEU A CA 1
ATOM 771 C C . LEU A 1 106 ? -7.294 3.777 -4.170 1.00 86.50 106 LEU A C 1
ATOM 773 O O . LEU A 1 106 ? -8.328 3.716 -3.502 1.00 86.50 106 LEU A O 1
ATOM 777 N N . LYS A 1 107 ? -6.542 4.889 -4.202 1.00 88.94 107 LYS A N 1
ATOM 778 C CA . LYS A 1 107 ? -6.924 6.109 -3.450 1.00 88.94 107 LYS A CA 1
ATOM 779 C C . LYS A 1 107 ? -8.230 6.761 -3.938 1.00 88.94 107 LYS A C 1
ATOM 781 O O . LYS A 1 107 ? -8.749 7.636 -3.251 1.00 88.94 107 LYS A O 1
ATOM 786 N N . ASP A 1 108 ? -8.768 6.343 -5.084 1.00 84.56 108 ASP A N 1
ATOM 787 C CA . ASP A 1 108 ? -10.078 6.751 -5.608 1.00 84.56 108 ASP A CA 1
ATOM 788 C C . ASP A 1 108 ? -11.230 5.807 -5.204 1.00 84.56 108 ASP A C 1
ATOM 790 O O . ASP A 1 108 ? -12.381 6.059 -5.569 1.00 84.56 108 ASP A O 1
ATOM 794 N N . ALA A 1 109 ? -10.943 4.748 -4.435 1.00 86.75 109 ALA A N 1
ATOM 795 C CA . ALA A 1 109 ? -11.948 3.819 -3.936 1.00 86.75 109 ALA A CA 1
ATOM 796 C C . ALA A 1 109 ? -13.030 4.549 -3.129 1.00 86.75 109 ALA A C 1
ATOM 798 O O . ALA A 1 109 ? -12.757 5.463 -2.343 1.00 86.75 109 ALA A O 1
ATOM 799 N N . ALA A 1 110 ? -14.277 4.108 -3.292 1.00 90.25 110 ALA A N 1
ATOM 800 C CA . ALA A 1 110 ? -15.387 4.673 -2.541 1.00 90.25 110 ALA A CA 1
ATOM 801 C C . ALA A 1 110 ? -15.212 4.411 -1.028 1.00 90.25 110 ALA A C 1
ATOM 803 O O . ALA A 1 110 ? -14.721 3.346 -0.643 1.00 90.25 110 ALA A O 1
ATOM 804 N N . PRO A 1 111 ? -15.669 5.317 -0.141 1.00 93.38 111 PRO A N 1
ATOM 805 C CA . PRO A 1 111 ? -15.576 5.129 1.308 1.00 93.38 111 PRO A CA 1
ATOM 806 C C . PRO A 1 111 ? -16.059 3.767 1.819 1.00 93.38 111 PRO A C 1
ATOM 808 O O . PRO A 1 111 ? -15.385 3.133 2.631 1.00 93.38 111 PRO A O 1
ATOM 811 N N . ASP A 1 112 ? -17.188 3.281 1.300 1.00 92.12 112 ASP A N 1
ATOM 812 C CA . ASP A 1 112 ? -17.765 1.996 1.704 1.00 92.12 112 ASP A CA 1
ATOM 813 C C . ASP A 1 112 ? -16.870 0.801 1.348 1.00 92.12 112 ASP A C 1
ATOM 815 O O . ASP A 1 112 ? -16.859 -0.201 2.072 1.00 92.12 112 ASP A O 1
ATOM 819 N N . GLU A 1 113 ? -16.077 0.906 0.277 1.00 91.31 113 GLU A N 1
ATOM 820 C CA . GLU A 1 113 ? -15.080 -0.105 -0.078 1.00 91.31 113 GLU A CA 1
ATOM 821 C C . GLU A 1 113 ? -13.939 -0.121 0.938 1.00 91.31 113 GLU A C 1
ATOM 823 O O . GLU A 1 113 ? -13.537 -1.195 1.384 1.00 91.31 113 GLU A O 1
ATOM 828 N N . ILE A 1 114 ? -13.477 1.054 1.381 1.00 94.25 114 ILE A N 1
ATOM 829 C CA . ILE A 1 114 ? -12.439 1.181 2.412 1.00 94.25 114 ILE A CA 1
ATOM 830 C C . ILE A 1 114 ? -12.927 0.561 3.729 1.00 94.25 114 ILE A C 1
ATOM 832 O O . ILE A 1 114 ? -12.227 -0.257 4.330 1.00 94.25 114 ILE A O 1
ATOM 836 N N . PHE A 1 115 ? -14.150 0.882 4.164 1.00 95.19 115 PHE A N 1
ATOM 837 C CA . PHE A 1 115 ? -14.718 0.326 5.398 1.00 95.19 115 PHE A CA 1
ATOM 838 C C . PHE A 1 115 ? -14.887 -1.192 5.317 1.00 95.19 115 PHE A C 1
ATOM 840 O O . PHE A 1 115 ? -14.542 -1.922 6.251 1.00 95.19 115 PHE A O 1
ATOM 847 N N . SER A 1 116 ? -15.397 -1.682 4.187 1.00 93.06 116 SER A N 1
ATOM 848 C CA . SER A 1 116 ? -15.568 -3.114 3.944 1.00 93.06 116 SER A CA 1
ATOM 849 C C . SER A 1 116 ? -14.227 -3.844 3.910 1.00 93.06 116 SER A C 1
ATOM 851 O O . SER A 1 116 ? -14.125 -4.950 4.444 1.00 93.06 116 SER A O 1
ATOM 853 N N . ALA A 1 117 ? -13.189 -3.218 3.352 1.00 93.19 117 ALA A N 1
ATOM 854 C CA . ALA A 1 117 ? -11.844 -3.768 3.326 1.00 93.19 117 ALA A CA 1
ATOM 855 C C . ALA A 1 117 ? -11.247 -3.899 4.724 1.00 93.19 117 ALA A C 1
ATOM 857 O O . ALA A 1 117 ? -10.789 -4.982 5.081 1.00 93.19 117 ALA A O 1
ATOM 858 N N . VAL A 1 118 ? -11.323 -2.844 5.541 1.00 95.25 118 VAL A N 1
ATOM 859 C CA . VAL A 1 118 ? -10.844 -2.862 6.933 1.00 95.25 118 VAL A CA 1
ATOM 860 C C . VAL A 1 118 ? -11.544 -3.965 7.734 1.00 95.25 118 VAL A C 1
ATOM 862 O O . VAL A 1 118 ? -10.881 -4.782 8.371 1.00 95.25 118 VAL A O 1
ATOM 865 N N . ARG A 1 119 ? -12.876 -4.066 7.641 1.00 94.75 119 ARG A N 1
ATOM 866 C CA . ARG A 1 119 ? -13.650 -5.127 8.313 1.00 94.75 119 ARG A CA 1
ATOM 867 C C . ARG A 1 119 ? -13.304 -6.524 7.789 1.00 94.75 119 ARG A C 1
ATOM 869 O O . ARG A 1 119 ? -13.209 -7.472 8.566 1.00 94.75 119 ARG A O 1
ATOM 876 N N . GLY A 1 120 ? -13.114 -6.666 6.478 1.00 92.44 120 GLY A N 1
ATOM 877 C CA . GLY A 1 120 ? -12.751 -7.928 5.833 1.00 92.44 120 GLY A CA 1
ATOM 878 C C . GLY A 1 120 ? -11.358 -8.425 6.225 1.00 92.44 120 GLY A C 1
ATOM 879 O O . GLY A 1 120 ? -11.196 -9.612 6.514 1.00 92.44 120 GLY A O 1
ATOM 880 N N . ALA A 1 121 ? -10.387 -7.518 6.307 1.00 91.81 121 ALA A N 1
ATOM 881 C CA . ALA A 1 121 ? -9.001 -7.803 6.669 1.00 91.81 121 ALA A CA 1
ATOM 882 C C . ALA A 1 121 ? -8.870 -8.463 8.050 1.00 91.81 121 ALA A C 1
ATOM 884 O O . ALA A 1 121 ? -8.160 -9.458 8.193 1.00 91.81 121 ALA A O 1
ATOM 885 N N . VAL A 1 122 ? -9.613 -7.986 9.053 1.00 90.81 122 VAL A N 1
ATOM 886 C CA . VAL A 1 122 ? -9.618 -8.590 10.402 1.00 90.81 122 VAL A CA 1
ATOM 887 C C . VAL A 1 122 ? -10.173 -10.021 10.390 1.00 90.81 122 VAL A C 1
ATOM 889 O O . VAL A 1 122 ? -9.776 -10.861 11.194 1.00 90.81 122 VAL A O 1
ATOM 892 N N . LEU A 1 123 ? -11.054 -10.336 9.437 1.00 88.75 123 LEU A N 1
ATOM 893 C CA . LEU A 1 123 ? -11.599 -11.680 9.231 1.00 88.75 123 LEU A CA 1
ATOM 894 C C . LEU A 1 123 ? -10.689 -12.572 8.366 1.00 88.75 123 LEU A C 1
ATOM 896 O O . LEU A 1 123 ? -11.092 -13.677 8.001 1.00 88.75 123 LEU A O 1
ATOM 900 N N . GLY A 1 124 ? -9.494 -12.098 7.997 1.00 82.56 124 GLY A N 1
ATOM 901 C CA . GLY A 1 124 ? -8.574 -12.798 7.101 1.00 82.56 124 GLY A CA 1
ATOM 902 C C . GLY A 1 124 ? -9.069 -12.886 5.656 1.00 82.56 124 GLY A C 1
ATOM 903 O O . GLY A 1 124 ? -8.558 -13.696 4.882 1.00 82.56 124 GLY A O 1
ATOM 904 N N . LYS A 1 125 ? -10.081 -12.094 5.283 1.00 82.88 125 LYS A N 1
ATOM 905 C CA . LYS A 1 125 ? -10.577 -12.046 3.908 1.00 82.88 125 LYS A CA 1
ATOM 906 C C . LYS A 1 125 ? -9.662 -11.145 3.096 1.00 82.88 125 LYS A C 1
ATOM 908 O O . LYS A 1 125 ? -9.429 -9.999 3.471 1.00 82.88 125 LYS A O 1
ATOM 913 N N . SER A 1 126 ? -9.184 -11.657 1.966 1.00 75.44 126 SER A N 1
ATOM 914 C CA . SER A 1 126 ? -8.516 -10.804 0.993 1.00 75.44 126 SER A CA 1
ATOM 915 C C . SER A 1 126 ? -9.539 -9.869 0.357 1.00 75.44 126 SER A C 1
ATOM 917 O O . SER A 1 126 ? -10.617 -10.311 -0.050 1.00 75.44 126 SER A O 1
ATOM 919 N N . VAL A 1 127 ? -9.213 -8.579 0.310 1.00 72.62 127 VAL A N 1
ATOM 920 C CA . VAL A 1 127 ? -10.062 -7.555 -0.303 1.00 72.62 127 VAL A CA 1
ATOM 921 C C . VAL A 1 127 ? -9.260 -6.857 -1.384 1.00 72.62 127 VAL A C 1
ATOM 923 O O . VAL A 1 127 ? -8.293 -6.158 -1.100 1.00 72.62 127 VAL A O 1
ATOM 926 N N . MET A 1 128 ? -9.653 -7.072 -2.632 1.00 73.69 128 MET A N 1
ATOM 927 C CA . MET A 1 128 ? -9.088 -6.405 -3.800 1.00 73.69 128 MET A CA 1
ATOM 928 C C . MET A 1 128 ? -10.225 -5.740 -4.563 1.00 73.69 128 MET A C 1
ATOM 930 O O . MET A 1 128 ? -11.297 -6.334 -4.706 1.00 73.69 128 MET A O 1
ATOM 934 N N . SER A 1 129 ? -9.992 -4.536 -5.081 1.00 69.00 129 SER A N 1
ATOM 935 C CA . SER A 1 129 ? -10.932 -3.934 -6.026 1.00 69.00 129 SER A CA 1
ATOM 936 C C . SER A 1 129 ? -11.036 -4.799 -7.292 1.00 69.00 129 SER A C 1
ATOM 938 O O . SER A 1 129 ? -10.078 -5.471 -7.691 1.00 69.00 129 SER A O 1
ATOM 940 N N . ALA A 1 130 ? -12.203 -4.807 -7.944 1.00 69.31 130 ALA A N 1
ATOM 941 C CA . ALA A 1 130 ? -12.422 -5.615 -9.149 1.00 69.31 130 ALA A CA 1
ATOM 942 C C . ALA A 1 130 ? -11.400 -5.343 -10.281 1.00 69.31 130 ALA A C 1
ATOM 944 O O . ALA A 1 130 ? -10.948 -6.313 -10.905 1.00 69.31 130 ALA A O 1
ATOM 945 N N . PRO A 1 131 ? -10.969 -4.086 -10.535 1.00 66.75 131 PRO A N 1
ATOM 946 C CA . PRO A 1 131 ? -9.901 -3.805 -11.494 1.00 66.75 131 PRO A CA 1
ATOM 947 C C . PRO A 1 131 ? -8.569 -4.462 -11.113 1.00 66.75 131 PRO A C 1
ATOM 949 O O . PRO A 1 131 ? -7.919 -5.068 -11.964 1.00 66.75 131 PRO A O 1
ATOM 952 N N . VAL A 1 132 ? -8.189 -4.404 -9.834 1.00 71.38 132 VAL A N 1
ATOM 953 C CA . VAL A 1 132 ? -6.921 -4.960 -9.336 1.00 71.38 132 VAL A CA 1
ATOM 954 C C . VAL A 1 132 ? -6.934 -6.485 -9.378 1.00 71.38 132 VAL A C 1
ATOM 956 O O . VAL A 1 132 ? -5.985 -7.095 -9.868 1.00 71.38 132 VAL A O 1
ATOM 959 N N . ALA A 1 133 ? -8.035 -7.109 -8.953 1.00 75.56 133 ALA A N 1
ATOM 960 C CA . ALA A 1 133 ? -8.203 -8.555 -9.050 1.00 75.56 133 ALA A CA 1
ATOM 961 C C . ALA A 1 133 ? -8.090 -9.031 -10.508 1.00 75.56 133 ALA A C 1
ATOM 963 O O . ALA A 1 133 ? -7.382 -9.995 -10.793 1.00 75.56 133 ALA A O 1
ATOM 964 N N . SER A 1 134 ? -8.736 -8.328 -11.446 1.00 72.62 134 SER A N 1
ATOM 965 C CA . SER A 1 134 ? -8.692 -8.667 -12.875 1.00 72.62 134 SER A CA 1
ATOM 966 C C . SER A 1 134 ? -7.272 -8.609 -13.443 1.00 72.62 134 SER A C 1
ATOM 968 O O . SER A 1 134 ? -6.869 -9.526 -14.159 1.00 72.62 134 SER A O 1
ATOM 970 N N . ARG A 1 135 ? -6.496 -7.577 -13.085 1.00 69.81 135 ARG A N 1
ATOM 971 C CA . ARG A 1 135 ? -5.091 -7.425 -13.501 1.00 69.81 135 ARG A CA 1
ATOM 972 C C . ARG A 1 135 ? -4.199 -8.517 -12.919 1.00 69.81 135 ARG A C 1
ATOM 974 O O . ARG A 1 135 ? -3.461 -9.154 -13.666 1.00 69.81 135 ARG A O 1
ATOM 981 N N . LEU A 1 136 ? -4.350 -8.826 -11.630 1.00 74.00 136 LEU A N 1
ATOM 982 C CA . LEU A 1 136 ? -3.624 -9.929 -10.996 1.00 74.00 136 LEU A CA 1
ATOM 983 C C . LEU A 1 136 ? -3.922 -11.269 -11.690 1.00 74.00 136 LEU A C 1
ATOM 985 O O . LEU A 1 136 ? -3.008 -12.034 -11.994 1.00 74.00 136 LEU A O 1
ATOM 989 N N . PHE A 1 137 ? -5.192 -11.546 -12.005 1.00 73.75 137 PHE A N 1
ATOM 990 C CA . PHE A 1 137 ? -5.568 -12.750 -12.750 1.00 73.75 137 PHE A CA 1
ATOM 991 C C . PHE A 1 137 ? -5.009 -12.770 -14.175 1.00 73.75 137 PHE A C 1
ATOM 993 O O . PHE A 1 137 ? -4.652 -13.841 -14.667 1.00 73.75 137 PHE A O 1
ATOM 1000 N N . GLN A 1 138 ? -4.926 -11.621 -14.845 1.00 68.38 138 GLN A N 1
ATOM 1001 C CA . GLN A 1 138 ? -4.317 -11.517 -16.169 1.00 68.38 138 GLN A CA 1
ATOM 1002 C C . GLN A 1 138 ? -2.811 -11.808 -16.115 1.00 68.38 138 GLN A C 1
ATOM 1004 O O . GLN A 1 138 ? -2.315 -12.587 -16.924 1.00 68.38 138 GLN A O 1
ATOM 1009 N N . GLN A 1 139 ? -2.097 -11.280 -15.121 1.00 64.56 139 GLN A N 1
ATOM 1010 C CA . GLN A 1 139 ? -0.671 -11.559 -14.936 1.00 64.56 139 GLN A CA 1
ATOM 1011 C C . GLN A 1 139 ? -0.389 -13.016 -14.572 1.00 64.56 139 GLN A C 1
ATOM 1013 O O . GLN A 1 139 ? 0.576 -13.590 -15.066 1.00 64.56 139 GLN A O 1
ATOM 1018 N N . LEU A 1 140 ? -1.244 -13.648 -13.762 1.00 66.75 140 LEU A N 1
ATOM 1019 C CA . LEU A 1 140 ? -1.135 -15.083 -13.477 1.00 66.75 140 LEU A CA 1
ATOM 1020 C C . LEU A 1 140 ? -1.334 -15.944 -14.733 1.00 66.75 140 LEU A C 1
ATOM 1022 O O . LEU A 1 140 ? -0.805 -17.052 -14.802 1.00 66.75 140 LEU A O 1
ATOM 1026 N N . ARG A 1 141 ? -2.093 -15.454 -15.723 1.00 66.81 141 ARG A N 1
ATOM 1027 C CA . ARG A 1 141 ? -2.272 -16.128 -17.018 1.00 66.81 141 ARG A CA 1
ATOM 1028 C C . ARG A 1 141 ? -1.089 -15.907 -17.964 1.00 66.81 141 ARG A C 1
ATOM 1030 O O . ARG A 1 141 ? -0.769 -16.829 -18.706 1.00 66.81 141 ARG A O 1
ATOM 1037 N N . ASN A 1 142 ? -0.431 -14.748 -17.889 1.00 63.84 142 ASN A N 1
ATOM 1038 C CA . ASN A 1 142 ? 0.696 -14.366 -18.747 1.00 63.84 142 ASN A CA 1
ATOM 1039 C C . ASN A 1 142 ? 1.937 -13.933 -17.926 1.00 63.84 142 ASN A C 1
ATOM 1041 O O . ASN A 1 142 ? 2.362 -12.777 -18.011 1.00 63.84 142 ASN A O 1
ATOM 1045 N N . PRO A 1 143 ? 2.560 -14.825 -17.134 1.00 56.09 143 PRO A N 1
ATOM 1046 C CA . PRO A 1 143 ? 3.704 -14.459 -16.290 1.00 56.09 143 PRO A CA 1
ATOM 1047 C C . PRO A 1 143 ? 4.927 -13.985 -17.097 1.00 56.09 143 PRO A C 1
ATOM 1049 O O . PRO A 1 143 ? 5.742 -13.212 -16.591 1.00 56.09 143 PRO A O 1
ATOM 1052 N N . ASP A 1 144 ? 5.030 -14.389 -18.366 1.00 59.12 144 ASP A N 1
ATOM 1053 C CA . ASP A 1 144 ? 6.123 -14.018 -19.270 1.00 59.12 144 ASP A CA 1
ATOM 1054 C C . ASP A 1 144 ? 6.071 -12.553 -19.748 1.00 59.12 144 ASP A C 1
ATOM 1056 O O . ASP A 1 144 ? 7.059 -12.058 -20.287 1.00 59.12 144 ASP A O 1
ATOM 1060 N N . GLU A 1 145 ? 4.969 -11.827 -19.523 1.00 64.25 145 GLU A N 1
ATOM 1061 C CA . GLU A 1 145 ? 4.820 -10.412 -19.914 1.00 64.25 145 GLU A CA 1
ATOM 1062 C C . GLU A 1 145 ? 5.316 -9.432 -18.828 1.00 64.25 145 GLU A C 1
ATOM 1064 O O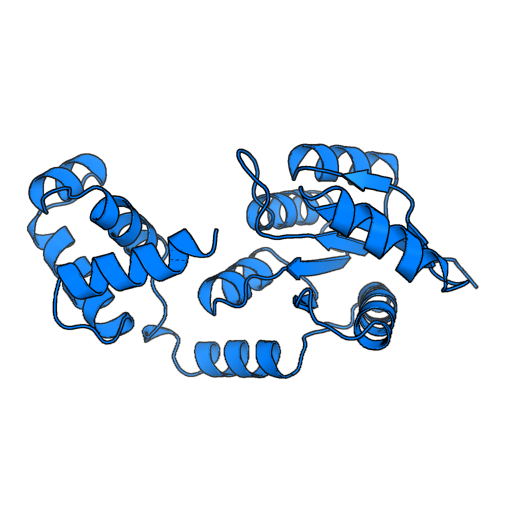 . GLU A 1 145 ? 5.458 -8.233 -19.076 1.00 64.25 145 GLU A O 1
ATOM 1069 N N . VAL A 1 146 ? 5.655 -9.920 -17.627 1.00 69.69 146 VAL A N 1
ATOM 1070 C CA . VAL A 1 146 ? 6.124 -9.084 -16.510 1.00 69.69 146 VAL A CA 1
ATOM 1071 C C . VAL A 1 146 ? 7.652 -8.968 -16.513 1.00 69.69 146 VAL A C 1
ATOM 1073 O O . VAL A 1 146 ? 8.386 -9.949 -16.675 1.00 69.69 146 VAL A O 1
ATOM 1076 N N . LEU A 1 147 ? 8.160 -7.745 -16.320 1.00 78.31 147 LEU A N 1
ATOM 1077 C CA . LEU A 1 147 ? 9.594 -7.511 -16.140 1.00 78.31 147 LEU A CA 1
ATOM 1078 C C . LEU A 1 147 ? 10.067 -8.166 -14.839 1.00 78.31 147 LEU A C 1
ATOM 1080 O O . LEU A 1 147 ? 9.555 -7.879 -13.759 1.00 78.31 147 LEU A O 1
ATOM 1084 N N . THR A 1 148 ? 11.088 -9.009 -14.934 1.00 80.81 148 THR A N 1
ATOM 1085 C CA . THR A 1 148 ? 11.781 -9.550 -13.760 1.00 80.81 148 THR A CA 1
ATOM 1086 C C . THR A 1 148 ? 12.475 -8.424 -12.979 1.00 80.81 148 THR A C 1
ATOM 1088 O O . THR A 1 148 ? 12.781 -7.378 -13.559 1.00 80.81 148 THR A O 1
ATOM 1091 N N . PRO A 1 149 ? 12.823 -8.621 -11.690 1.00 78.75 149 PRO A N 1
ATOM 1092 C CA . PRO A 1 149 ? 13.551 -7.613 -10.913 1.00 78.75 149 PRO A CA 1
ATOM 1093 C C . PRO A 1 149 ? 14.827 -7.123 -11.609 1.00 78.75 149 PRO A C 1
ATOM 1095 O O . PRO A 1 149 ? 15.135 -5.934 -11.599 1.00 78.75 149 PRO A O 1
ATOM 1098 N N . ARG A 1 150 ? 15.533 -8.035 -12.288 1.00 81.25 150 ARG A N 1
ATOM 1099 C CA . ARG A 1 150 ? 16.752 -7.717 -13.032 1.00 81.25 150 ARG A CA 1
ATOM 1100 C C . ARG A 1 150 ? 16.487 -6.872 -14.275 1.00 81.25 150 ARG A C 1
ATOM 1102 O O . ARG A 1 150 ? 17.260 -5.975 -14.593 1.00 81.25 150 ARG A O 1
ATOM 1109 N N . GLU A 1 151 ? 15.400 -7.157 -14.979 1.00 88.38 151 GLU A N 1
ATOM 1110 C CA . GLU A 1 151 ? 14.971 -6.387 -16.145 1.00 88.38 151 GLU A CA 1
ATOM 1111 C C . GLU A 1 151 ? 14.462 -4.996 -15.749 1.00 88.38 151 GLU A C 1
ATOM 1113 O O . GLU A 1 151 ? 14.764 -4.023 -16.437 1.00 88.38 151 GLU A O 1
ATOM 1118 N N . ALA A 1 152 ? 13.758 -4.882 -14.619 1.00 86.06 152 ALA A N 1
ATOM 1119 C C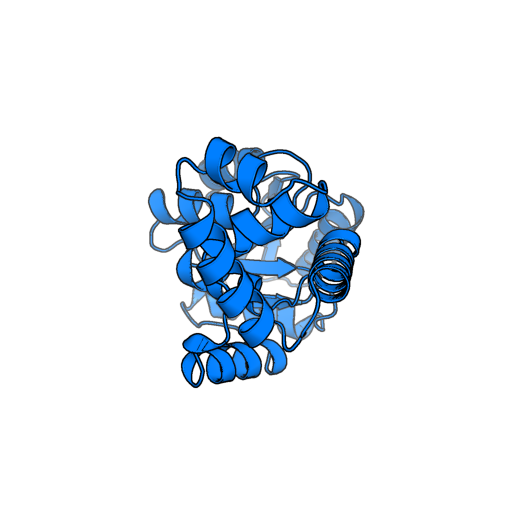A . ALA A 1 152 ? 13.322 -3.604 -14.063 1.00 86.06 152 ALA A CA 1
ATOM 1120 C C . ALA A 1 152 ? 14.512 -2.730 -13.621 1.00 86.06 152 ALA A C 1
ATOM 1122 O O . ALA A 1 152 ? 14.565 -1.549 -13.965 1.00 86.06 152 ALA A O 1
ATOM 1123 N N . GLU A 1 153 ? 15.501 -3.313 -12.933 1.00 86.38 153 GLU A N 1
ATOM 1124 C CA . GLU A 1 153 ? 16.757 -2.637 -12.571 1.00 86.38 153 GLU A CA 1
ATOM 1125 C C . GLU A 1 153 ? 17.486 -2.120 -13.821 1.00 86.38 153 GLU A C 1
ATOM 1127 O O . GLU A 1 153 ? 17.887 -0.955 -13.891 1.00 86.38 153 GLU A O 1
ATOM 1132 N N . LEU A 1 154 ? 17.609 -2.967 -14.847 1.00 91.56 154 LEU A N 1
ATOM 1133 C CA . LEU A 1 154 ? 18.255 -2.608 -16.106 1.00 91.56 154 LEU A CA 1
ATOM 1134 C C . LEU A 1 154 ? 17.496 -1.495 -16.842 1.00 91.56 154 LEU A C 1
ATOM 1136 O O . LEU A 1 154 ? 18.133 -0.586 -17.375 1.00 91.56 154 LEU A O 1
ATOM 1140 N N . LEU A 1 155 ? 16.160 -1.529 -16.842 1.00 90.31 155 LEU A N 1
ATOM 1141 C CA . LEU A 1 155 ? 15.311 -0.496 -17.437 1.00 90.31 155 LEU A CA 1
ATOM 1142 C C . LEU A 1 155 ? 15.449 0.855 -16.714 1.00 90.31 155 LEU A C 1
ATOM 1144 O O . LEU A 1 155 ? 15.520 1.882 -17.383 1.00 90.31 155 LEU A O 1
ATOM 1148 N N . SER A 1 156 ? 15.551 0.867 -15.382 1.00 86.50 156 SER A N 1
ATOM 1149 C CA . SER A 1 156 ? 15.765 2.102 -14.610 1.00 86.50 156 SER A CA 1
ATOM 1150 C C . SER A 1 156 ? 17.162 2.691 -14.848 1.00 86.50 156 SER A C 1
ATOM 1152 O O . SER A 1 156 ? 17.323 3.888 -15.056 1.00 86.50 156 SER A O 1
ATOM 1154 N N . LEU A 1 157 ? 18.202 1.859 -14.945 1.00 88.25 157 LEU A N 1
ATOM 1155 C CA . LEU A 1 157 ? 19.532 2.335 -15.350 1.00 88.25 157 LEU A CA 1
ATOM 1156 C C . LEU A 1 157 ? 19.562 2.831 -16.809 1.00 88.25 157 LEU A C 1
ATOM 1158 O O . LEU A 1 157 ? 20.391 3.671 -17.167 1.00 88.25 157 LEU A O 1
ATOM 1162 N N . LEU A 1 158 ? 18.655 2.333 -17.656 1.00 89.94 158 LEU A N 1
ATOM 1163 C CA . LEU A 1 158 ? 18.513 2.756 -19.049 1.00 89.94 158 LEU A CA 1
ATOM 1164 C C . LEU A 1 158 ? 18.087 4.225 -19.168 1.00 89.94 158 LEU A C 1
ATOM 1166 O O . LEU A 1 158 ? 18.542 4.899 -20.098 1.00 89.94 158 LEU A O 1
ATOM 1170 N N . THR A 1 159 ? 17.246 4.721 -18.248 1.00 88.06 159 THR A N 1
ATOM 1171 C CA . THR A 1 159 ? 16.748 6.112 -18.254 1.00 88.06 159 THR A CA 1
ATOM 1172 C C . THR A 1 159 ? 17.855 7.124 -17.957 1.00 88.06 159 THR A C 1
ATOM 1174 O O . THR A 1 159 ? 17.780 8.263 -18.404 1.00 88.06 159 THR A O 1
ATOM 1177 N N . GLN A 1 160 ? 18.952 6.685 -17.330 1.00 86.75 160 GLN A N 1
ATOM 1178 C CA . GLN A 1 160 ? 20.160 7.485 -17.085 1.00 86.75 160 GLN A CA 1
ATOM 1179 C C . GLN A 1 160 ? 21.051 7.641 -18.335 1.00 86.75 160 GLN A C 1
ATOM 1181 O O . GLN A 1 160 ? 22.126 8.232 -18.261 1.00 86.75 160 GLN A O 1
ATOM 1186 N N . GLY A 1 161 ? 20.653 7.081 -19.484 1.00 85.56 161 GLY A N 1
ATOM 1187 C CA . GLY A 1 161 ? 21.392 7.206 -20.745 1.00 85.56 161 GLY A CA 1
ATOM 1188 C C . GLY A 1 161 ? 22.638 6.317 -20.858 1.00 85.56 161 GLY A C 1
ATOM 1189 O O . GLY A 1 161 ? 23.418 6.480 -21.794 1.00 85.56 161 GLY A O 1
ATOM 1190 N N . LEU A 1 162 ? 22.832 5.358 -19.947 1.00 88.81 162 LEU A N 1
ATOM 1191 C CA . LEU A 1 162 ? 24.020 4.495 -19.912 1.00 88.81 162 LEU A CA 1
ATOM 1192 C C . LEU A 1 162 ? 24.129 3.581 -21.141 1.00 88.81 162 LEU A C 1
ATOM 1194 O O . LEU A 1 162 ? 23.160 2.926 -21.527 1.00 88.81 162 LEU A O 1
ATOM 1198 N N . SER A 1 163 ? 25.322 3.461 -21.730 1.00 91.88 163 SER A N 1
ATOM 1199 C CA . SER A 1 163 ? 25.556 2.519 -22.834 1.00 91.88 163 SER A CA 1
ATOM 1200 C C . SER A 1 163 ? 25.438 1.059 -22.368 1.00 91.88 163 SER A C 1
ATOM 1202 O O . SER A 1 163 ? 25.577 0.764 -21.182 1.00 91.88 163 SER A O 1
ATOM 1204 N N . ASN A 1 164 ? 25.244 0.107 -23.289 1.00 92.12 164 ASN A N 1
ATOM 1205 C CA . ASN A 1 164 ? 25.178 -1.320 -22.926 1.00 92.12 164 ASN A CA 1
ATOM 1206 C C . ASN A 1 164 ? 26.452 -1.805 -22.217 1.00 92.12 164 ASN A C 1
ATOM 1208 O O . ASN A 1 164 ? 26.389 -2.661 -21.337 1.00 92.12 164 ASN A O 1
ATOM 1212 N N . ARG A 1 165 ? 27.602 -1.226 -22.572 1.00 91.62 165 ARG A N 1
ATOM 1213 C CA . ARG A 1 165 ? 28.881 -1.516 -21.928 1.00 91.62 165 ARG A CA 1
ATOM 1214 C C . ARG A 1 165 ? 28.914 -1.008 -20.487 1.00 91.62 165 ARG A C 1
ATOM 1216 O O . ARG A 1 165 ? 29.395 -1.715 -19.605 1.00 91.62 165 ARG A O 1
ATOM 1223 N N . ASP A 1 166 ? 28.405 0.196 -20.245 1.00 93.31 166 ASP A N 1
ATOM 1224 C CA . ASP A 1 166 ? 28.389 0.795 -18.905 1.00 93.31 166 ASP A CA 1
ATOM 1225 C C . ASP A 1 166 ? 27.361 0.103 -18.001 1.00 93.31 166 ASP A C 1
ATOM 1227 O O . ASP A 1 166 ? 27.648 -0.157 -16.832 1.00 93.31 166 ASP A O 1
ATOM 1231 N N . LEU A 1 167 ? 26.218 -0.301 -18.565 1.00 92.19 167 LEU A N 1
ATOM 1232 C CA . LEU A 1 167 ? 25.244 -1.172 -17.902 1.00 92.19 167 LEU A CA 1
ATOM 1233 C C . 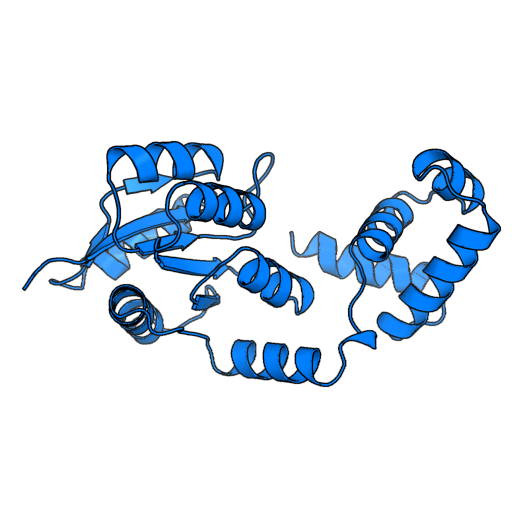LEU A 1 167 ? 25.872 -2.507 -17.504 1.00 92.19 167 LEU A C 1
ATOM 1235 O O . LEU A 1 167 ? 25.737 -2.922 -16.357 1.00 92.19 167 LEU A O 1
ATOM 1239 N N . GLY A 1 168 ? 26.608 -3.147 -18.417 1.00 91.19 168 GLY A N 1
ATOM 1240 C CA . GLY A 1 168 ? 27.294 -4.408 -18.141 1.00 91.19 168 GLY A CA 1
ATOM 1241 C C . GLY A 1 168 ? 28.284 -4.291 -16.984 1.00 91.19 168 GLY A C 1
ATOM 1242 O O . GLY A 1 168 ? 28.273 -5.115 -16.074 1.00 91.19 168 GLY A O 1
ATOM 1243 N N . LYS A 1 169 ? 29.075 -3.210 -16.950 1.00 92.12 169 LYS A N 1
ATOM 1244 C CA . LYS A 1 169 ? 29.990 -2.928 -15.833 1.00 92.12 169 LYS A CA 1
ATOM 1245 C C . LYS A 1 169 ? 29.254 -2.735 -14.511 1.00 92.12 169 LYS A C 1
ATOM 1247 O O . LYS A 1 169 ? 29.654 -3.319 -13.512 1.00 92.12 169 LYS A O 1
ATOM 1252 N N . ARG A 1 170 ? 28.191 -1.927 -14.503 1.00 90.38 170 ARG A N 1
ATOM 1253 C CA . ARG A 1 170 ? 27.442 -1.598 -13.281 1.00 90.38 170 ARG A CA 1
ATOM 1254 C C . ARG A 1 170 ? 26.696 -2.800 -12.709 1.00 90.38 170 ARG A C 1
ATOM 1256 O O . ARG A 1 170 ? 26.571 -2.924 -11.498 1.00 90.38 170 ARG A O 1
ATOM 1263 N N . LEU A 1 171 ? 26.230 -3.679 -13.589 1.00 88.44 171 LEU A N 1
ATOM 1264 C CA . LEU A 1 171 ? 25.476 -4.876 -13.241 1.00 88.44 171 LEU A CA 1
ATOM 1265 C C . LEU A 1 171 ? 26.361 -6.130 -13.127 1.00 88.44 171 LEU A C 1
ATOM 1267 O O . LEU A 1 171 ? 25.839 -7.194 -12.811 1.00 88.44 171 LEU A O 1
ATOM 1271 N N . PHE A 1 172 ? 27.673 -6.030 -13.358 1.00 89.50 172 PHE A N 1
ATOM 1272 C CA . PHE A 1 172 ? 28.613 -7.161 -13.362 1.00 89.50 172 PHE A CA 1
ATOM 1273 C C . PHE A 1 172 ? 28.217 -8.293 -14.335 1.00 89.50 172 PHE A C 1
ATOM 1275 O O . PHE A 1 172 ? 28.320 -9.475 -14.016 1.00 89.50 172 PHE A O 1
ATOM 1282 N N . ILE A 1 173 ? 27.761 -7.933 -15.540 1.00 91.25 173 ILE A N 1
ATOM 1283 C CA . ILE A 1 173 ? 27.381 -8.866 -16.617 1.00 91.25 173 ILE A CA 1
ATOM 1284 C C . ILE A 1 173 ? 27.997 -8.452 -17.959 1.00 91.25 173 ILE A C 1
ATOM 1286 O O . ILE A 1 173 ? 28.431 -7.316 -18.147 1.00 91.25 173 ILE A O 1
ATOM 1290 N N . SER A 1 174 ? 28.033 -9.374 -18.924 1.00 90.81 174 SER A N 1
ATOM 1291 C CA . SER A 1 174 ? 28.574 -9.077 -20.255 1.00 90.81 174 SER A CA 1
ATOM 1292 C C . SER A 1 174 ? 27.664 -8.132 -21.054 1.00 90.81 174 SER A C 1
ATOM 1294 O O . SER A 1 174 ? 26.444 -8.130 -20.880 1.00 90.81 174 SER A O 1
ATOM 1296 N N . GLU A 1 175 ? 28.233 -7.371 -21.994 1.00 93.38 175 GLU A N 1
ATOM 1297 C CA . GLU A 1 175 ? 27.445 -6.535 -22.916 1.00 93.38 175 GLU A CA 1
ATOM 1298 C C . GLU A 1 175 ? 26.453 -7.374 -23.744 1.00 93.38 175 GLU A C 1
ATOM 1300 O O . GLU A 1 175 ? 25.341 -6.931 -24.030 1.00 93.38 175 GLU A O 1
ATOM 1305 N N . ALA A 1 176 ? 26.828 -8.607 -24.100 1.00 87.88 176 ALA A N 1
ATOM 1306 C CA . ALA A 1 176 ? 25.940 -9.539 -24.788 1.00 87.88 176 ALA A CA 1
ATOM 1307 C C . ALA A 1 176 ? 24.727 -9.904 -23.914 1.00 87.88 176 ALA A C 1
ATOM 1309 O O . ALA A 1 176 ? 23.596 -9.859 -24.388 1.00 87.88 176 ALA A O 1
ATOM 1310 N N . THR A 1 177 ? 24.943 -10.157 -22.620 1.00 88.56 177 THR A N 1
ATOM 1311 C CA . THR A 1 177 ? 23.871 -10.417 -21.645 1.00 88.56 177 THR A CA 1
ATOM 1312 C C . THR A 1 177 ? 22.939 -9.210 -21.503 1.00 88.56 177 THR A C 1
ATOM 1314 O O . THR A 1 177 ? 21.722 -9.377 -21.464 1.00 88.56 177 THR A O 1
ATOM 1317 N N . VAL A 1 178 ? 23.482 -7.986 -21.501 1.00 92.06 178 VAL A N 1
ATOM 1318 C CA . VAL A 1 178 ? 22.676 -6.751 -21.507 1.00 92.06 178 VAL A CA 1
ATOM 1319 C C . VAL A 1 178 ? 21.779 -6.682 -22.746 1.00 92.06 178 VAL A C 1
ATOM 1321 O O . VAL A 1 178 ? 20.598 -6.370 -22.617 1.00 92.06 178 VAL A O 1
ATOM 1324 N N . LYS A 1 179 ? 22.300 -7.000 -23.940 1.00 89.06 179 LYS A N 1
ATOM 1325 C CA . LYS A 1 179 ? 21.504 -7.016 -25.183 1.00 89.06 179 LYS A CA 1
ATOM 1326 C C . LYS A 1 179 ? 20.350 -8.017 -25.108 1.00 89.06 179 LYS A C 1
ATOM 1328 O O . LYS A 1 179 ? 19.240 -7.667 -25.498 1.00 89.06 179 LYS A O 1
ATOM 1333 N N . THR A 1 180 ? 20.588 -9.210 -24.564 1.00 88.12 180 THR A N 1
ATOM 1334 C CA . THR A 1 180 ? 19.536 -10.220 -24.371 1.00 88.12 180 THR A CA 1
ATOM 1335 C C . THR A 1 180 ? 18.440 -9.720 -23.433 1.00 88.12 180 THR A C 1
ATOM 1337 O O . THR A 1 180 ? 17.264 -9.784 -23.781 1.00 88.12 180 THR A O 1
ATOM 1340 N N . HIS A 1 181 ? 18.804 -9.150 -22.280 1.00 88.56 181 HIS A N 1
ATOM 1341 C CA . HIS A 1 181 ? 17.812 -8.576 -21.367 1.00 88.56 181 HIS A CA 1
ATOM 1342 C C . HIS A 1 181 ? 17.029 -7.430 -22.009 1.00 88.56 181 HIS A C 1
ATOM 1344 O O . HIS A 1 181 ? 15.819 -7.355 -21.831 1.00 88.56 181 HIS A O 1
ATOM 1350 N N . LEU A 1 182 ? 17.682 -6.562 -22.788 1.00 92.31 182 LEU A N 1
ATOM 1351 C CA . LEU A 1 182 ? 16.994 -5.487 -23.504 1.00 92.31 182 LEU A CA 1
ATOM 1352 C C . LEU A 1 182 ? 15.980 -6.015 -24.516 1.00 92.31 182 LEU A C 1
ATOM 1354 O O . LEU A 1 182 ? 14.883 -5.474 -24.582 1.00 92.31 182 LEU A O 1
ATOM 1358 N N . ALA A 1 183 ? 16.300 -7.084 -25.247 1.00 86.56 183 ALA A N 1
ATOM 1359 C CA . ALA A 1 183 ? 15.353 -7.707 -26.168 1.00 86.56 183 ALA A CA 1
ATOM 1360 C C . ALA A 1 183 ? 14.104 -8.230 -25.437 1.00 86.56 183 ALA A C 1
ATOM 1362 O O . ALA A 1 183 ? 12.985 -7.996 -25.888 1.00 86.56 183 ALA A O 1
ATOM 1363 N N . HIS A 1 184 ? 14.279 -8.872 -24.277 1.00 84.62 184 HIS A N 1
ATOM 1364 C CA . HIS A 1 184 ? 13.151 -9.327 -23.460 1.00 84.62 184 HIS A CA 1
ATOM 1365 C C . HIS A 1 184 ? 12.345 -8.160 -22.884 1.00 84.62 184 HIS A C 1
ATOM 1367 O O . HIS A 1 184 ? 11.120 -8.185 -22.926 1.00 84.62 184 HIS A O 1
ATOM 1373 N N . ILE A 1 185 ? 13.013 -7.112 -22.398 1.00 89.12 185 ILE A N 1
ATOM 1374 C CA . ILE A 1 185 ? 12.354 -5.895 -21.909 1.00 89.12 185 ILE A CA 1
ATOM 1375 C C . ILE A 1 185 ? 11.503 -5.272 -23.016 1.00 89.12 185 ILE A C 1
ATOM 1377 O O . ILE A 1 185 ? 10.362 -4.905 -22.773 1.00 89.12 185 ILE A O 1
ATOM 1381 N N . TYR A 1 186 ? 12.038 -5.159 -24.229 1.00 88.69 186 TYR A N 1
ATOM 1382 C CA . TYR A 1 186 ? 11.346 -4.577 -25.380 1.00 88.69 186 TYR A CA 1
ATOM 1383 C C . TYR A 1 186 ? 10.098 -5.375 -25.747 1.00 88.69 186 TYR A C 1
ATOM 1385 O O . TYR A 1 186 ? 9.017 -4.795 -25.839 1.00 88.69 186 TYR A O 1
ATOM 1393 N N . ALA A 1 187 ? 10.227 -6.701 -25.827 1.00 79.69 187 ALA A N 1
ATOM 1394 C CA . ALA A 1 187 ? 9.098 -7.595 -26.057 1.00 79.69 187 ALA A CA 1
ATOM 1395 C C . ALA A 1 187 ? 8.012 -7.434 -24.978 1.00 79.69 187 ALA A C 1
ATOM 1397 O O . ALA A 1 187 ? 6.846 -7.238 -25.306 1.00 79.69 187 ALA A O 1
ATOM 1398 N N . LYS A 1 188 ? 8.399 -7.425 -23.697 1.00 81.00 188 LYS A N 1
ATOM 1399 C CA . LYS A 1 188 ? 7.479 -7.275 -22.554 1.00 81.00 188 LYS A CA 1
ATOM 1400 C C . LYS A 1 188 ? 6.831 -5.892 -22.465 1.00 81.00 188 LYS A C 1
ATOM 1402 O O . LYS A 1 188 ? 5.718 -5.754 -21.973 1.00 81.00 188 LYS A O 1
ATOM 1407 N N . LEU A 1 189 ? 7.522 -4.850 -22.923 1.00 80.62 189 LEU A N 1
ATOM 1408 C CA . LEU A 1 189 ? 6.992 -3.487 -22.982 1.00 80.62 189 LEU A CA 1
ATOM 1409 C C . LEU A 1 189 ? 6.180 -3.214 -24.258 1.00 80.62 189 LEU A C 1
ATOM 1411 O O . LEU A 1 189 ? 5.577 -2.146 -24.351 1.00 80.62 189 LEU A O 1
ATOM 1415 N N . GLY A 1 190 ? 6.177 -4.132 -25.231 1.00 79.06 190 GLY A N 1
ATOM 1416 C CA . GLY A 1 190 ? 5.526 -3.938 -26.528 1.00 79.06 190 GLY A CA 1
ATOM 1417 C C . GLY A 1 190 ? 6.144 -2.801 -27.348 1.00 79.06 190 GLY A C 1
ATOM 1418 O O . GLY A 1 190 ? 5.424 -2.060 -28.016 1.00 79.06 190 GLY A O 1
ATOM 1419 N N . VAL A 1 191 ? 7.463 -2.607 -27.253 1.00 85.31 191 VAL A N 1
ATOM 1420 C CA . VAL A 1 191 ? 8.191 -1.537 -27.953 1.00 85.31 191 VAL A CA 1
ATOM 1421 C C . VAL A 1 191 ? 9.385 -2.089 -28.713 1.00 85.31 191 VAL A C 1
ATOM 1423 O O . VAL A 1 191 ? 10.048 -3.001 -28.242 1.00 85.31 191 VAL A O 1
ATOM 1426 N N . ASP A 1 192 ? 9.739 -1.453 -29.828 1.00 85.19 192 ASP A N 1
ATOM 1427 C CA . ASP A 1 192 ? 10.832 -1.937 -30.688 1.00 85.19 192 ASP A CA 1
ATOM 1428 C C . ASP A 1 192 ? 12.117 -1.108 -30.575 1.00 85.19 192 ASP A C 1
ATOM 1430 O O . ASP A 1 192 ? 13.140 -1.427 -31.182 1.00 85.19 192 ASP A O 1
ATOM 1434 N N . THR A 1 193 ? 12.084 -0.000 -29.825 1.00 88.06 193 THR A N 1
ATOM 1435 C CA . THR A 1 193 ? 13.216 0.928 -29.751 1.00 88.06 193 THR A CA 1
ATOM 1436 C C . THR A 1 193 ? 13.615 1.250 -28.325 1.00 88.06 193 THR A C 1
ATOM 1438 O O . THR A 1 193 ? 12.790 1.389 -27.420 1.00 88.06 193 THR A O 1
ATOM 1441 N N . ARG A 1 194 ? 14.917 1.481 -28.145 1.00 90.25 194 ARG A N 1
ATOM 1442 C CA . ARG A 1 194 ? 15.486 1.968 -26.888 1.00 90.25 194 ARG A CA 1
ATOM 1443 C C . ARG A 1 194 ? 14.823 3.262 -26.420 1.00 90.25 194 ARG A C 1
ATOM 1445 O O . ARG A 1 194 ? 14.535 3.399 -25.238 1.00 90.25 194 ARG A O 1
ATOM 1452 N N . ALA A 1 195 ? 14.586 4.197 -27.338 1.00 88.06 195 ALA A N 1
ATOM 1453 C CA . ALA A 1 195 ? 13.940 5.466 -27.024 1.00 88.06 195 ALA A CA 1
ATOM 1454 C C . ALA A 1 195 ? 12.500 5.256 -26.536 1.00 88.06 195 ALA A C 1
ATOM 1456 O O . ALA A 1 195 ? 12.110 5.856 -25.540 1.00 88.06 195 ALA A O 1
ATOM 1457 N N . ALA A 1 196 ? 11.739 4.359 -27.172 1.00 84.31 196 ALA A N 1
ATOM 1458 C CA . ALA A 1 196 ? 10.392 4.009 -26.729 1.00 84.31 196 ALA A CA 1
ATOM 1459 C C . ALA A 1 196 ? 10.393 3.298 -25.365 1.00 84.31 196 ALA A C 1
ATOM 1461 O O . ALA A 1 196 ? 9.558 3.610 -24.517 1.00 84.31 196 ALA A O 1
ATOM 1462 N N . ALA A 1 197 ? 11.360 2.412 -25.107 1.00 87.75 197 ALA A N 1
ATOM 1463 C CA . ALA A 1 197 ? 11.531 1.779 -23.799 1.00 87.75 197 ALA A CA 1
ATOM 1464 C C . ALA A 1 197 ? 11.858 2.806 -22.702 1.00 87.75 197 ALA A C 1
ATOM 1466 O O . ALA A 1 197 ? 11.236 2.786 -21.643 1.00 87.75 197 ALA A O 1
ATOM 1467 N N . ILE A 1 198 ? 12.766 3.751 -22.974 1.00 90.50 198 ILE A N 1
ATOM 1468 C CA . ILE A 1 198 ? 13.091 4.859 -22.061 1.00 90.50 198 ILE A CA 1
ATOM 1469 C C . ILE A 1 198 ? 11.869 5.756 -21.841 1.00 90.50 198 ILE A C 1
ATOM 1471 O O . ILE A 1 198 ? 11.550 6.068 -20.702 1.00 90.50 198 ILE A O 1
ATOM 1475 N N . ALA A 1 199 ? 11.145 6.138 -22.895 1.00 85.06 199 ALA A N 1
ATOM 1476 C CA . ALA A 1 199 ? 9.942 6.960 -22.773 1.00 85.06 199 ALA A CA 1
ATOM 1477 C C . ALA A 1 199 ? 8.843 6.258 -21.959 1.00 85.06 199 ALA A C 1
ATOM 1479 O O . ALA A 1 199 ? 8.136 6.901 -21.188 1.00 85.06 199 ALA A O 1
ATOM 1480 N N . THR A 1 200 ? 8.715 4.937 -22.106 1.00 81.69 200 THR A N 1
ATOM 1481 C CA . THR A 1 200 ? 7.789 4.114 -21.315 1.00 81.69 200 THR A CA 1
ATOM 1482 C C . THR A 1 200 ? 8.221 4.057 -19.853 1.00 81.69 200 THR A C 1
ATOM 1484 O O . THR A 1 200 ? 7.389 4.242 -18.969 1.00 81.69 200 THR A O 1
ATOM 1487 N N . ALA A 1 201 ? 9.517 3.875 -19.586 1.00 83.56 201 ALA A N 1
ATOM 1488 C CA . ALA A 1 201 ? 10.073 3.903 -18.237 1.00 83.56 201 ALA A CA 1
ATOM 1489 C C . ALA A 1 201 ? 9.889 5.272 -17.567 1.00 83.56 201 ALA A C 1
ATOM 1491 O O . ALA A 1 201 ? 9.374 5.330 -16.460 1.00 83.56 201 ALA A O 1
ATOM 1492 N N . ILE A 1 202 ? 10.195 6.373 -18.261 1.00 81.69 202 ILE A N 1
ATOM 1493 C CA . ILE A 1 202 ? 9.994 7.738 -17.753 1.00 81.69 202 ILE A CA 1
ATOM 1494 C C . ILE A 1 202 ? 8.514 8.017 -17.503 1.00 81.69 202 ILE A C 1
ATOM 1496 O O . ILE A 1 202 ? 8.188 8.667 -16.526 1.00 81.69 202 ILE A O 1
ATOM 1500 N N . ARG A 1 203 ? 7.592 7.523 -18.335 1.00 74.25 203 ARG A N 1
ATOM 1501 C CA . ARG A 1 203 ? 6.152 7.694 -18.085 1.00 74.25 203 ARG A CA 1
ATOM 1502 C C . ARG A 1 203 ? 5.696 6.955 -16.824 1.00 74.25 203 ARG A C 1
ATOM 1504 O O . ARG A 1 203 ? 4.839 7.460 -16.113 1.00 74.25 203 ARG A O 1
ATOM 1511 N N . ARG A 1 204 ? 6.296 5.792 -16.543 1.00 68.06 204 ARG A N 1
ATOM 1512 C CA . ARG A 1 204 ? 6.088 5.036 -15.298 1.00 68.06 204 ARG A CA 1
ATOM 1513 C C . ARG A 1 204 ? 6.747 5.714 -14.088 1.00 68.06 204 ARG A C 1
ATOM 1515 O O . ARG A 1 204 ? 6.180 5.683 -13.008 1.00 68.06 204 ARG A O 1
ATOM 1522 N N . GLU A 1 205 ? 7.916 6.335 -14.259 1.00 61.62 205 GLU A N 1
ATOM 1523 C CA . GLU A 1 205 ? 8.651 7.035 -13.190 1.00 61.62 205 GLU A CA 1
ATOM 1524 C C . GLU A 1 205 ? 8.198 8.490 -12.971 1.00 61.62 205 GLU A C 1
ATOM 1526 O O . GLU A 1 205 ? 8.423 9.030 -11.901 1.00 61.62 205 GLU A O 1
ATOM 1531 N N . GLY A 1 206 ? 7.585 9.141 -13.958 1.00 43.19 206 GLY A N 1
ATOM 1532 C CA . GLY A 1 206 ? 7.099 10.528 -13.916 1.00 43.19 206 GLY A CA 1
ATOM 1533 C C . GLY A 1 206 ? 5.642 10.662 -13.470 1.00 43.19 206 GLY A C 1
ATOM 1534 O O . GLY A 1 206 ? 5.126 11.771 -13.402 1.00 43.19 206 GLY A O 1
ATOM 1535 N N . MET A 1 207 ? 4.991 9.535 -13.174 1.00 39.50 207 MET A N 1
ATOM 1536 C CA . MET A 1 207 ? 3.806 9.463 -12.314 1.00 39.50 207 MET A CA 1
ATOM 1537 C C . MET A 1 207 ? 4.182 9.347 -10.821 1.00 39.50 207 MET A C 1
ATOM 1539 O O . MET A 1 207 ? 3.289 9.118 -10.009 1.00 39.50 207 MET A O 1
ATOM 1543 N N . ARG A 1 208 ? 5.479 9.472 -10.477 1.00 35.91 208 ARG A N 1
ATOM 1544 C CA . ARG A 1 208 ? 5.964 9.533 -9.092 1.00 35.91 208 ARG A CA 1
ATOM 1545 C C . ARG A 1 208 ? 5.618 10.841 -8.401 1.00 35.91 208 ARG A C 1
ATOM 1547 O O . ARG A 1 208 ? 5.811 11.899 -9.041 1.00 35.91 208 ARG A O 1
#

Radius of gyration: 19.05 Å; Cα contacts (8 Å, |Δi|>4): 319; chains: 1; bounding box: 48×32×51 Å

pLDDT: mean 87.0, std 11.34, range [35.91, 98.62]

Secondary structure (DSSP, 8-state):
-PPEEEEEE-S-HHHHHHHHHHHTTSTTEEEEEEESSHHHHHHHHHHH--SEEEE-S--SSSS-HHHHHHHHHHH-TT-EEEEEES---HHHHHHHHHHT-SEEEETT--HHHHHHHHHHHHTT--EE-HHHHHHHHHHHH-GGGSPPHHHHHHHHHHHTT--HHHHHHHHTS-HHHHHHHHHHHHHHHT-SSHHHHHHHHHHHHTT-